Protein AF-A0A2N9MUM3-F1 (afdb_monomer)

Mean predicted aligned error: 10.1 Å

Radius of gyration: 25.11 Å; Cα contacts (8 Å, |Δi|>4): 137; chains: 1; bounding box: 70×38×88 Å

Solvent-accessible surface area (backbone atoms only — not comparable to full-atom values): 11513 Å² total; per-residue (Å²): 137,82,86,84,82,90,79,87,79,80,80,79,81,78,77,81,76,80,74,80,73,69,77,76,82,49,93,84,57,71,96,68,86,54,66,66,58,56,51,49,29,66,74,53,66,55,50,58,77,42,48,66,63,40,50,62,53,51,50,50,47,46,60,36,48,55,37,52,74,61,42,74,55,49,53,74,66,58,48,50,51,52,51,44,54,52,51,46,23,39,51,58,56,48,43,74,69,46,53,81,74,39,31,57,59,48,52,52,49,50,53,46,57,74,69,55,84,80,72,90,67,89,75,77,83,73,95,63,89,61,49,69,65,40,55,51,51,28,47,49,27,48,68,66,36,78,60,52,50,72,67,56,35,40,57,49,45,39,50,54,48,50,25,52,73,70,33,73,89,57,69,70,50,75,66,55,49,52,49,49,54,51,54,48,56,59,57,73,111

pLDDT: mean 83.49, std 19.68, range [36.75, 98.38]

Structure (mmCIF, N/CA/C/O backbone):
data_AF-A0A2N9MUM3-F1
#
_entry.id   AF-A0A2N9MUM3-F1
#
loop_
_atom_site.group_PDB
_atom_site.id
_atom_site.type_symbol
_atom_site.label_atom_id
_atom_site.label_alt_id
_atom_site.label_comp_id
_atom_site.label_asym_id
_atom_site.label_entity_id
_atom_site.label_seq_id
_atom_site.pdbx_PDB_ins_code
_atom_site.Cartn_x
_atom_site.Cartn_y
_atom_site.Cartn_z
_atom_site.occupancy
_atom_site.B_iso_or_equiv
_atom_site.auth_seq_id
_atom_site.auth_comp_id
_atom_site.auth_asym_id
_atom_site.auth_atom_id
_atom_site.pdbx_PDB_model_num
ATOM 1 N N . MET A 1 1 ? 47.120 25.845 -67.673 1.00 36.75 1 MET A N 1
ATOM 2 C CA . MET A 1 1 ? 47.518 25.420 -66.312 1.00 36.75 1 MET A CA 1
ATOM 3 C C . MET A 1 1 ? 46.649 26.140 -65.287 1.00 36.75 1 MET A C 1
ATOM 5 O O . MET A 1 1 ? 46.516 27.347 -65.394 1.00 36.75 1 MET A O 1
ATOM 9 N N . LYS A 1 2 ? 46.119 25.376 -64.319 1.00 38.94 2 LYS A N 1
ATOM 10 C CA . LYS A 1 2 ? 45.573 25.772 -63.000 1.00 38.94 2 LYS A CA 1
ATOM 11 C C . LYS A 1 2 ? 44.231 26.529 -62.923 1.00 38.94 2 LYS A C 1
ATOM 13 O O . LYS A 1 2 ? 44.154 27.745 -62.857 1.00 38.94 2 LYS A O 1
ATOM 18 N N . THR A 1 3 ? 43.187 25.702 -62.843 1.00 43.31 3 THR A N 1
ATOM 19 C CA . THR A 1 3 ? 42.068 25.721 -61.877 1.00 43.31 3 THR A CA 1
ATOM 20 C C . THR A 1 3 ? 42.181 26.661 -60.671 1.00 43.31 3 THR A C 1
ATOM 22 O O . THR A 1 3 ? 43.198 26.624 -59.984 1.00 43.31 3 THR A O 1
ATOM 25 N N . LEU A 1 4 ? 41.053 27.262 -60.269 1.00 42.50 4 LEU A N 1
ATOM 26 C CA . LEU A 1 4 ? 40.596 27.199 -58.874 1.00 42.50 4 LEU A CA 1
ATOM 27 C C . LEU A 1 4 ? 39.066 27.355 -58.803 1.00 42.50 4 LEU A C 1
ATOM 29 O O . LEU A 1 4 ? 38.504 28.356 -59.236 1.00 42.50 4 LEU A O 1
ATOM 33 N N . ARG A 1 5 ? 38.396 26.306 -58.316 1.00 48.12 5 ARG A N 1
ATOM 34 C CA . ARG A 1 5 ? 36.951 26.252 -58.071 1.00 48.12 5 ARG A CA 1
ATOM 35 C C . ARG A 1 5 ? 36.670 26.741 -56.652 1.00 48.12 5 ARG A C 1
ATOM 37 O O . ARG A 1 5 ? 37.372 26.357 -55.722 1.00 48.12 5 ARG A O 1
ATOM 44 N N . PHE A 1 6 ? 35.627 27.551 -56.517 1.00 44.16 6 PHE A N 1
ATOM 45 C CA . PHE A 1 6 ? 35.041 27.963 -55.247 1.00 44.16 6 PHE A CA 1
ATOM 46 C C . PHE A 1 6 ? 34.446 26.750 -54.520 1.00 44.16 6 PHE A C 1
ATOM 48 O O . PHE A 1 6 ? 33.700 25.977 -55.119 1.00 44.16 6 PHE A O 1
ATOM 55 N N . ALA A 1 7 ? 34.758 26.602 -53.234 1.00 44.03 7 ALA A N 1
ATOM 56 C CA . ALA A 1 7 ? 34.086 25.675 -52.330 1.00 44.03 7 ALA A CA 1
ATOM 57 C C . ALA A 1 7 ? 33.704 26.436 -51.055 1.00 44.03 7 ALA A C 1
ATOM 59 O O . ALA A 1 7 ? 34.484 26.546 -50.112 1.00 44.03 7 ALA A O 1
ATOM 60 N N . THR A 1 8 ? 32.503 27.007 -51.050 1.00 48.88 8 THR A N 1
ATOM 61 C CA . THR A 1 8 ? 31.830 27.480 -49.841 1.00 48.88 8 THR A CA 1
ATOM 62 C C . THR A 1 8 ? 31.256 26.269 -49.113 1.00 48.88 8 THR A C 1
ATOM 64 O O . THR A 1 8 ? 30.257 25.687 -49.529 1.00 48.88 8 THR A O 1
ATOM 67 N N . ILE A 1 9 ? 31.916 25.862 -48.030 1.00 46.31 9 ILE A N 1
ATOM 68 C CA . ILE A 1 9 ? 31.409 24.850 -47.101 1.00 46.31 9 ILE A CA 1
ATOM 69 C C . ILE A 1 9 ? 30.536 25.576 -46.075 1.00 46.31 9 ILE A C 1
ATOM 71 O O . ILE A 1 9 ? 31.037 26.191 -45.136 1.00 46.31 9 ILE A O 1
ATOM 75 N N . SER A 1 10 ? 29.220 25.524 -46.268 1.00 45.72 10 SER A N 1
ATOM 76 C CA . SER A 1 10 ? 28.247 25.884 -45.238 1.00 45.72 10 SER A CA 1
ATOM 77 C C . SER A 1 10 ? 28.126 24.724 -44.253 1.00 45.72 10 SER A C 1
ATOM 79 O O . SER A 1 10 ? 27.533 23.693 -44.563 1.00 45.72 10 SER A O 1
ATOM 81 N N . PHE A 1 11 ? 28.699 24.885 -43.062 1.00 44.16 11 PHE A N 1
ATOM 82 C CA . PHE A 1 11 ? 28.490 23.966 -41.947 1.00 44.16 11 PHE A CA 1
ATOM 83 C C . PHE A 1 11 ? 27.154 24.322 -41.282 1.00 44.16 11 PHE A C 1
ATOM 85 O O . PHE A 1 11 ? 27.066 25.265 -40.498 1.00 44.16 11 PHE A O 1
ATOM 92 N N . VAL A 1 12 ? 26.087 23.608 -41.640 1.00 50.75 12 VAL A N 1
ATOM 93 C CA . VAL A 1 12 ? 24.819 23.681 -40.905 1.00 50.75 12 VAL A CA 1
ATOM 94 C C . VAL A 1 12 ? 25.002 22.871 -39.623 1.00 50.75 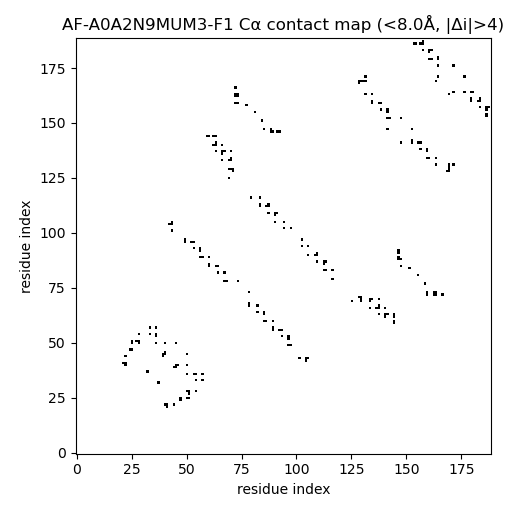12 VAL A C 1
ATOM 96 O O . VAL A 1 12 ? 25.000 21.643 -39.656 1.00 50.75 12 VAL A O 1
ATOM 99 N N . LEU A 1 13 ? 25.189 23.554 -38.489 1.00 46.06 13 LEU A N 1
ATOM 100 C CA . LEU A 1 13 ? 25.026 22.942 -37.171 1.00 46.06 13 LEU A CA 1
ATOM 101 C C . LEU A 1 13 ? 23.543 22.595 -36.995 1.00 46.06 13 LEU A C 1
ATOM 103 O O . LEU A 1 13 ? 22.731 23.445 -36.638 1.00 46.06 13 LEU A O 1
ATOM 107 N N . THR A 1 14 ? 23.182 21.340 -37.244 1.00 51.34 14 THR A N 1
ATOM 108 C CA . THR A 1 14 ? 21.908 20.783 -36.788 1.00 51.34 14 THR A CA 1
ATOM 109 C C . THR A 1 14 ? 21.979 20.589 -35.280 1.00 51.34 14 THR A C 1
ATOM 111 O O . THR A 1 14 ? 22.572 19.629 -34.786 1.00 51.34 14 THR A O 1
ATOM 114 N N . THR A 1 15 ? 21.376 21.508 -34.535 1.00 48.22 15 THR A N 1
ATOM 115 C CA . THR A 1 15 ? 21.023 21.294 -33.135 1.00 48.22 15 THR A CA 1
ATOM 116 C C . THR A 1 15 ? 19.940 20.215 -33.079 1.00 48.22 15 THR A C 1
ATOM 118 O O . THR A 1 15 ? 18.789 20.439 -33.445 1.00 48.22 15 THR A O 1
ATOM 121 N N . ALA A 1 16 ? 20.312 19.006 -32.654 1.00 47.00 16 ALA A N 1
ATOM 122 C CA . ALA A 1 16 ? 19.355 17.957 -32.332 1.00 47.00 16 ALA A CA 1
ATOM 123 C C . ALA A 1 16 ? 18.568 18.380 -31.081 1.00 47.00 16 ALA A C 1
ATOM 125 O O . ALA A 1 16 ? 18.982 18.143 -29.948 1.00 47.00 16 ALA A O 1
ATOM 126 N N . ALA A 1 17 ? 17.439 19.052 -31.291 1.00 46.16 17 ALA A N 1
ATOM 127 C CA . ALA A 1 17 ? 16.411 19.179 -30.276 1.00 46.16 17 ALA A CA 1
ATOM 128 C C . ALA A 1 17 ? 15.797 17.787 -30.075 1.00 46.16 17 ALA A C 1
ATOM 130 O O . ALA A 1 17 ? 15.010 17.321 -30.898 1.00 46.16 17 ALA A O 1
ATOM 131 N N . PHE A 1 18 ? 16.181 17.099 -28.998 1.00 42.00 18 PHE A N 1
ATOM 132 C CA . PHE A 1 18 ? 15.479 15.904 -28.541 1.00 42.00 18 PHE A CA 1
ATOM 133 C C . PHE A 1 18 ? 14.086 16.316 -28.054 1.00 42.00 18 PHE A C 1
ATOM 135 O O . PHE A 1 18 ? 13.861 16.552 -26.870 1.00 42.00 18 PHE A O 1
ATOM 142 N N . ALA A 1 19 ? 13.131 16.409 -28.977 1.00 42.91 19 ALA A N 1
ATOM 143 C CA . ALA A 1 19 ? 11.735 16.237 -28.631 1.00 42.91 19 ALA A CA 1
ATOM 144 C C . ALA A 1 19 ? 11.581 14.772 -28.201 1.00 42.91 19 ALA A C 1
ATOM 146 O O . ALA A 1 19 ? 11.568 13.873 -29.039 1.00 42.91 19 ALA A O 1
ATOM 147 N N . GLN A 1 20 ? 11.540 14.515 -26.892 1.00 40.75 20 GLN A N 1
ATOM 148 C CA . GLN A 1 20 ? 11.149 13.214 -26.352 1.00 40.75 20 GLN A CA 1
ATOM 149 C C . GLN A 1 20 ? 9.697 12.943 -26.763 1.00 40.75 20 GLN A C 1
ATOM 151 O O . GLN A 1 20 ? 8.751 13.296 -26.062 1.00 40.75 20 GLN A O 1
ATOM 156 N N . GLN A 1 21 ? 9.515 12.337 -27.934 1.00 41.22 21 GLN A N 1
ATOM 157 C CA . GLN A 1 21 ? 8.280 11.655 -28.280 1.00 41.22 21 GLN A CA 1
ATOM 158 C C . GLN A 1 21 ? 8.124 10.499 -27.297 1.00 41.22 21 GLN A C 1
ATOM 160 O O . GLN A 1 21 ? 8.897 9.542 -27.314 1.00 41.22 21 GLN A O 1
ATOM 165 N N . ALA A 1 22 ? 7.152 10.637 -26.393 1.00 54.09 22 ALA A N 1
ATOM 166 C CA . ALA A 1 22 ? 6.745 9.561 -25.507 1.00 54.09 22 ALA A CA 1
ATOM 167 C C . ALA A 1 22 ? 6.444 8.321 -26.359 1.00 54.09 22 ALA A C 1
ATOM 169 O O . ALA A 1 22 ? 5.754 8.422 -27.378 1.00 54.09 22 ALA A O 1
ATOM 170 N N . ALA A 1 23 ? 6.997 7.171 -25.969 1.00 58.88 23 ALA A N 1
ATOM 171 C CA . ALA A 1 23 ? 6.733 5.919 -26.662 1.00 58.88 23 ALA A CA 1
ATOM 172 C C . ALA A 1 23 ? 5.208 5.704 -26.767 1.00 58.88 23 ALA A C 1
ATOM 174 O O . ALA A 1 23 ? 4.502 5.943 -25.781 1.00 58.88 23 ALA A O 1
ATOM 175 N N . PRO A 1 24 ? 4.683 5.293 -27.937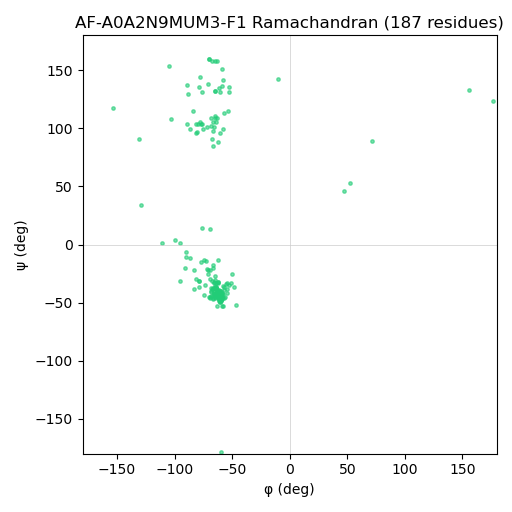 1.00 62.41 24 PRO A N 1
ATOM 176 C CA . PRO A 1 24 ? 3.253 5.071 -28.096 1.00 62.41 24 PRO A CA 1
ATOM 177 C C . PRO A 1 24 ? 2.763 4.024 -27.080 1.00 62.41 24 PRO A C 1
ATOM 179 O O . PRO A 1 24 ? 3.486 3.056 -26.814 1.00 62.41 24 PRO A O 1
ATOM 182 N N . PRO A 1 25 ? 1.556 4.197 -26.504 1.00 67.69 25 PRO A N 1
ATOM 183 C CA . PRO A 1 25 ? 1.000 3.230 -25.567 1.00 67.69 25 PRO A CA 1
ATOM 184 C C . PRO A 1 25 ? 0.877 1.856 -26.234 1.00 67.69 25 PRO A C 1
ATOM 186 O O . PRO A 1 25 ? 0.471 1.734 -27.390 1.00 67.69 25 PRO A O 1
ATOM 189 N N . CYS A 1 26 ? 1.265 0.818 -25.497 1.00 79.00 26 CYS A N 1
ATOM 190 C CA . CYS A 1 26 ? 1.251 -0.568 -25.957 1.00 79.00 26 CYS A CA 1
ATOM 191 C C . CYS A 1 26 ? -0.182 -1.007 -26.329 1.00 79.00 26 CYS A C 1
ATOM 193 O O . CYS A 1 26 ? -1.110 -0.827 -25.544 1.00 79.00 26 CYS A O 1
ATOM 195 N N . ALA A 1 27 ? -0.363 -1.611 -27.511 1.00 79.25 27 ALA A N 1
ATOM 196 C CA . ALA A 1 27 ? -1.680 -1.922 -28.091 1.00 79.25 27 ALA A CA 1
ATOM 197 C C . ALA A 1 27 ? -2.549 -2.908 -27.276 1.00 79.25 27 ALA A C 1
ATOM 199 O O . ALA A 1 27 ? -3.734 -3.045 -27.558 1.00 79.25 27 ALA A O 1
ATOM 200 N N . GLY A 1 28 ? -1.970 -3.598 -26.289 1.00 76.81 28 GLY A N 1
ATOM 201 C CA . GLY A 1 28 ? -2.675 -4.533 -25.405 1.00 76.81 28 GLY A CA 1
ATOM 202 C C . GLY A 1 28 ? -3.056 -3.964 -24.036 1.00 76.81 28 GLY A C 1
ATOM 203 O O . GLY A 1 28 ? -3.542 -4.719 -23.200 1.00 76.81 28 GLY A O 1
ATOM 204 N N . LEU A 1 29 ? -2.798 -2.679 -23.768 1.00 80.50 29 LEU A N 1
ATOM 205 C CA . LEU A 1 29 ? -3.203 -2.064 -22.505 1.00 80.50 29 LEU A CA 1
ATOM 206 C C . LEU A 1 29 ? -4.729 -1.884 -22.464 1.00 80.50 29 LEU A C 1
ATOM 208 O O . LEU A 1 29 ? -5.316 -1.476 -23.473 1.00 80.50 29 LEU A O 1
ATOM 212 N N . PRO A 1 30 ? -5.382 -2.163 -21.321 1.00 76.38 30 PRO A N 1
ATOM 213 C CA . PRO A 1 30 ? -6.811 -1.926 -21.175 1.00 76.38 30 PRO A CA 1
ATOM 214 C C . PRO A 1 30 ? -7.156 -0.445 -21.416 1.00 76.38 30 PRO A C 1
ATOM 216 O O . PRO A 1 30 ? -6.327 0.441 -21.183 1.00 76.38 30 PRO A O 1
ATOM 219 N N . PRO A 1 31 ? -8.379 -0.143 -21.893 1.00 66.50 31 PRO A N 1
ATOM 220 C CA . PRO A 1 31 ? -8.799 1.229 -22.131 1.00 66.50 31 PRO A CA 1
ATOM 221 C C . PRO A 1 31 ? -8.872 1.998 -20.806 1.00 66.50 31 PRO A C 1
ATOM 223 O O . PRO A 1 31 ? -9.735 1.756 -19.968 1.00 66.50 31 PRO A O 1
ATOM 226 N N . GLY A 1 32 ? -7.955 2.944 -20.625 1.00 65.38 32 GLY A N 1
ATOM 227 C CA . GLY A 1 32 ? -7.840 3.761 -19.420 1.00 65.38 32 GLY A CA 1
ATOM 228 C C . GLY A 1 32 ? -6.412 4.276 -19.280 1.00 65.38 32 GLY A C 1
ATOM 229 O O . GLY A 1 32 ? -5.455 3.532 -19.469 1.00 65.38 32 GLY A O 1
ATOM 230 N N . ARG A 1 33 ? -6.235 5.570 -19.001 1.00 66.62 33 ARG A N 1
ATOM 231 C CA . ARG A 1 33 ? -4.895 6.144 -18.819 1.00 66.62 33 ARG A CA 1
ATOM 232 C C . ARG A 1 33 ? -4.480 6.028 -17.361 1.00 66.62 33 ARG A C 1
ATOM 234 O O . ARG A 1 33 ? -4.930 6.812 -16.529 1.00 66.62 33 ARG A O 1
ATOM 241 N N . HIS A 1 34 ? -3.599 5.080 -17.054 1.00 83.44 34 HIS A N 1
ATOM 242 C CA . HIS A 1 34 ? -2.965 5.028 -15.743 1.00 83.44 34 HIS A CA 1
ATOM 243 C C . HIS A 1 34 ? -1.794 6.026 -15.711 1.00 83.44 34 HIS A C 1
ATOM 245 O O . HIS A 1 34 ? -0.691 5.722 -16.165 1.00 83.44 34 HIS A O 1
ATOM 251 N N . ALA A 1 35 ? -2.022 7.241 -15.196 1.00 87.12 35 ALA A N 1
ATOM 252 C CA . ALA A 1 35 ? -1.056 8.353 -15.253 1.00 87.12 35 ALA A CA 1
ATOM 253 C C . ALA A 1 35 ? 0.330 7.997 -14.679 1.00 87.12 35 ALA A C 1
ATOM 255 O O . ALA A 1 35 ? 1.370 8.457 -15.155 1.00 87.12 35 ALA A O 1
ATOM 256 N N . LEU A 1 36 ? 0.364 7.133 -13.663 1.00 88.38 36 LEU A N 1
ATOM 257 C CA . LEU A 1 36 ? 1.615 6.628 -13.110 1.00 88.38 36 LEU A CA 1
ATOM 258 C C . LEU A 1 36 ? 2.356 5.700 -14.087 1.00 88.38 36 LEU A C 1
ATOM 260 O O . LEU A 1 36 ? 3.582 5.769 -14.149 1.00 88.38 36 LEU A O 1
ATOM 264 N N . LEU A 1 37 ? 1.645 4.867 -14.853 1.00 91.69 37 LEU A N 1
ATOM 265 C CA . LEU A 1 37 ? 2.262 4.000 -15.860 1.00 91.69 37 LEU A CA 1
ATOM 266 C C . LEU A 1 37 ? 2.884 4.840 -16.976 1.00 91.69 37 LEU A C 1
ATOM 268 O O . LEU A 1 37 ? 4.012 4.571 -17.381 1.00 91.69 37 LEU A O 1
ATOM 272 N N . GLU A 1 38 ? 2.185 5.883 -17.428 1.00 90.38 38 GLU A N 1
ATOM 273 C CA . GLU A 1 38 ? 2.697 6.824 -18.431 1.00 90.38 38 GLU A CA 1
ATOM 274 C C . GLU A 1 38 ? 3.978 7.507 -17.937 1.00 90.38 38 GLU A C 1
ATOM 276 O O . GLU A 1 38 ? 4.993 7.522 -18.637 1.00 90.38 38 GLU A O 1
ATOM 281 N N . ARG A 1 39 ? 3.971 7.994 -16.689 1.00 90.62 39 ARG A N 1
ATOM 282 C CA . ARG A 1 39 ? 5.151 8.607 -16.068 1.00 90.62 39 ARG A CA 1
ATOM 283 C C . ARG A 1 39 ? 6.325 7.630 -15.980 1.00 90.62 39 ARG A C 1
ATOM 285 O O . ARG A 1 39 ? 7.429 7.985 -16.382 1.00 90.62 39 ARG A O 1
ATOM 292 N N . LEU A 1 40 ? 6.103 6.415 -15.473 1.00 92.19 40 LEU A N 1
ATOM 293 C CA . LEU A 1 40 ? 7.160 5.403 -15.360 1.00 92.19 40 LEU A CA 1
ATOM 294 C C . LEU A 1 40 ? 7.686 4.984 -16.736 1.00 92.19 40 LEU A C 1
ATOM 296 O O . LEU A 1 40 ? 8.890 4.808 -16.901 1.00 92.19 40 LEU A O 1
ATOM 300 N N . THR A 1 41 ? 6.806 4.891 -17.735 1.00 92.75 41 THR A N 1
ATOM 301 C CA . THR A 1 41 ? 7.178 4.599 -19.124 1.00 92.75 41 THR A CA 1
ATOM 302 C C . THR A 1 41 ? 8.099 5.671 -19.682 1.00 92.75 41 THR A C 1
ATOM 304 O O . THR A 1 41 ? 9.152 5.336 -20.217 1.00 92.75 41 THR A O 1
ATOM 307 N N . ALA A 1 42 ? 7.751 6.946 -19.502 1.00 91.00 42 ALA A N 1
ATOM 308 C CA . ALA A 1 42 ? 8.567 8.066 -19.958 1.00 91.00 42 ALA A CA 1
ATOM 309 C C . ALA A 1 42 ? 9.913 8.163 -19.218 1.00 91.00 42 ALA A C 1
ATOM 311 O O . ALA A 1 42 ? 10.927 8.494 -19.824 1.00 91.00 42 ALA A O 1
ATOM 312 N N . GLN A 1 43 ? 9.936 7.873 -17.914 1.00 91.12 43 GLN A N 1
ATOM 313 C CA . GLN A 1 43 ? 11.140 7.996 -17.087 1.00 91.12 43 GLN A CA 1
ATOM 314 C C . GLN A 1 43 ? 12.119 6.833 -17.262 1.00 91.12 43 GLN A C 1
ATOM 316 O O . GLN A 1 43 ? 13.329 7.038 -17.213 1.00 91.12 43 GLN A O 1
ATOM 321 N N . LEU A 1 44 ? 11.606 5.614 -17.439 1.00 94.38 44 LEU A N 1
ATOM 322 C CA . LEU A 1 44 ? 12.409 4.388 -17.437 1.00 94.38 44 LEU A CA 1
ATOM 323 C C . LEU A 1 44 ? 12.487 3.730 -18.819 1.00 94.38 44 LEU A C 1
ATOM 325 O O . LEU A 1 44 ? 13.113 2.682 -18.956 1.00 94.38 44 LEU A O 1
ATOM 329 N N . ASN A 1 45 ? 11.870 4.332 -19.841 1.00 93.38 45 ASN A N 1
ATOM 330 C CA . ASN A 1 45 ? 11.763 3.785 -21.195 1.00 93.38 45 ASN A CA 1
ATOM 331 C C . ASN A 1 45 ? 11.207 2.350 -21.182 1.00 93.38 45 ASN A C 1
ATOM 333 O O . ASN A 1 45 ? 11.832 1.417 -21.688 1.00 93.38 45 ASN A O 1
ATOM 337 N N . LEU A 1 46 ? 10.052 2.158 -20.534 1.00 93.50 46 LEU A N 1
ATOM 338 C CA . LEU A 1 46 ? 9.450 0.830 -20.381 1.00 93.50 46 LEU A CA 1
ATOM 339 C C . LEU A 1 46 ? 9.027 0.249 -21.733 1.00 93.50 46 LEU A C 1
ATOM 341 O O . LEU A 1 46 ? 8.308 0.885 -22.506 1.00 93.50 46 LEU A O 1
ATOM 345 N N . THR A 1 47 ? 9.401 -1.003 -21.979 1.00 93.62 47 THR A N 1
ATOM 346 C CA . THR A 1 47 ? 8.947 -1.747 -23.161 1.00 93.62 47 THR A CA 1
ATOM 347 C C . THR A 1 47 ? 7.460 -2.103 -23.061 1.00 93.62 47 THR A C 1
ATOM 349 O O . THR A 1 47 ? 6.901 -2.188 -21.969 1.00 93.62 47 THR A O 1
ATOM 352 N N . CYS A 1 48 ? 6.818 -2.397 -24.196 1.00 91.56 48 CYS A N 1
ATOM 353 C CA . CYS A 1 48 ? 5.419 -2.852 -24.243 1.00 91.56 48 CYS A CA 1
ATOM 354 C C . CYS A 1 48 ? 5.191 -4.090 -23.349 1.00 91.56 48 CYS A C 1
ATOM 356 O O . CYS A 1 48 ? 4.253 -4.117 -22.558 1.00 91.56 48 CYS A O 1
ATOM 358 N N . GLY A 1 49 ? 6.115 -5.060 -23.360 1.00 92.62 49 GLY A N 1
ATOM 359 C CA . GLY A 1 49 ? 6.040 -6.233 -22.482 1.00 92.62 49 GLY A CA 1
ATOM 360 C C . GLY A 1 49 ? 6.144 -5.904 -20.986 1.00 92.62 49 GLY A C 1
ATOM 361 O O . GLY A 1 49 ? 5.510 -6.569 -20.172 1.00 92.62 49 GLY A O 1
ATOM 362 N N . GLN A 1 50 ? 6.903 -4.872 -20.609 1.00 95.44 50 GLN A N 1
ATOM 363 C CA . GLN A 1 50 ? 6.967 -4.405 -19.220 1.00 95.44 50 GLN A CA 1
ATOM 364 C C . GLN A 1 50 ? 5.703 -3.649 -18.823 1.00 95.44 50 GLN A C 1
ATOM 366 O O . GLN A 1 50 ? 5.173 -3.897 -17.747 1.00 95.44 50 GLN A O 1
ATOM 371 N N . GLN A 1 51 ? 5.194 -2.774 -19.694 1.00 94.00 51 GLN A N 1
ATOM 372 C CA . GLN A 1 51 ? 3.955 -2.033 -19.445 1.00 94.00 51 GLN A CA 1
ATOM 373 C C . GLN A 1 51 ? 2.786 -2.987 -19.162 1.00 94.00 51 GLN A C 1
ATOM 375 O O . GLN A 1 51 ? 2.092 -2.802 -18.169 1.00 94.00 51 GLN A O 1
ATOM 380 N N . LEU A 1 52 ? 2.639 -4.055 -19.958 1.00 93.19 52 LEU A N 1
ATOM 381 C CA . LEU A 1 52 ? 1.601 -5.078 -19.766 1.00 93.19 52 LEU A CA 1
ATOM 382 C C . LEU A 1 52 ? 1.721 -5.837 -18.437 1.00 93.19 52 LEU A C 1
ATOM 384 O O . LEU A 1 52 ? 0.714 -6.253 -17.879 1.00 93.19 52 LEU A O 1
ATOM 388 N N . LYS A 1 53 ? 2.941 -6.032 -17.924 1.00 94.38 53 LYS A N 1
ATOM 389 C CA . LYS A 1 53 ? 3.165 -6.689 -16.626 1.00 94.38 53 LYS A CA 1
ATOM 390 C C . LYS A 1 53 ? 2.988 -5.742 -15.444 1.00 94.38 53 LYS A C 1
ATOM 392 O O . LYS A 1 53 ? 2.650 -6.191 -14.357 1.00 94.38 53 LYS A O 1
ATOM 397 N N . ILE A 1 54 ? 3.268 -4.456 -15.640 1.00 95.00 54 ILE A N 1
ATOM 398 C CA . ILE A 1 54 ? 3.221 -3.437 -14.588 1.00 95.00 54 ILE A CA 1
ATOM 399 C C . ILE A 1 54 ? 1.797 -2.928 -14.378 1.00 95.00 54 ILE A C 1
ATOM 401 O O . ILE A 1 54 ? 1.422 -2.693 -13.237 1.00 95.00 54 ILE A O 1
ATOM 405 N N . GLU A 1 55 ? 1.014 -2.767 -15.444 1.00 93.31 55 GLU A N 1
ATOM 406 C CA . GLU A 1 55 ? -0.366 -2.270 -15.382 1.00 93.31 55 GLU A CA 1
ATOM 407 C C . GLU A 1 55 ? -1.227 -2.939 -14.291 1.00 93.31 55 GLU A C 1
ATOM 409 O O . GLU A 1 55 ? -1.719 -2.197 -13.435 1.00 93.31 55 GLU A O 1
ATOM 414 N N . PRO A 1 56 ? -1.325 -4.282 -14.197 1.00 93.69 56 PRO A N 1
ATOM 415 C CA . PRO A 1 56 ? -2.160 -4.907 -13.172 1.00 93.69 56 PRO A CA 1
ATOM 416 C C . PRO A 1 56 ? -1.649 -4.639 -11.751 1.00 93.69 56 PRO A C 1
ATOM 418 O O . PRO A 1 56 ? -2.442 -4.486 -10.829 1.00 93.69 56 PRO A O 1
ATOM 421 N N . LEU A 1 57 ? -0.333 -4.480 -11.564 1.00 94.56 57 LEU A N 1
ATOM 422 C CA . LEU A 1 57 ? 0.246 -4.142 -10.256 1.00 94.56 57 LEU A CA 1
ATOM 423 C C . LEU A 1 57 ? -0.175 -2.749 -9.788 1.00 94.56 57 LEU A C 1
ATOM 425 O O . LEU A 1 57 ? -0.286 -2.486 -8.592 1.00 94.56 57 LEU A O 1
ATOM 429 N N . LEU A 1 58 ? -0.375 -1.835 -10.735 1.00 93.31 58 LEU A N 1
ATOM 430 C CA . LEU A 1 58 ? -0.848 -0.497 -10.423 1.00 93.31 58 LEU A CA 1
ATOM 431 C C . LEU A 1 58 ? -2.358 -0.480 -10.169 1.00 93.31 58 LEU A C 1
ATOM 433 O O . LEU A 1 58 ? -2.822 0.284 -9.327 1.00 93.31 58 LEU A O 1
ATOM 437 N N . HIS A 1 59 ? -3.114 -1.361 -10.826 1.00 92.69 59 HIS A N 1
ATOM 438 C CA . HIS A 1 59 ? -4.517 -1.582 -10.492 1.00 92.69 59 HIS A CA 1
ATOM 439 C C . HIS A 1 59 ? -4.687 -2.110 -9.056 1.00 92.69 59 HIS A C 1
ATOM 441 O O . HIS A 1 59 ? -5.554 -1.635 -8.321 1.00 92.69 59 HIS A O 1
ATOM 447 N N . ASP A 1 60 ? -3.809 -3.017 -8.622 1.00 93.69 60 ASP A N 1
ATOM 448 C CA . ASP A 1 60 ? -3.761 -3.498 -7.236 1.00 93.69 60 ASP A CA 1
ATOM 449 C C . ASP A 1 60 ? -3.400 -2.368 -6.242 1.00 93.69 60 ASP A C 1
ATOM 451 O O . ASP A 1 60 ? -3.943 -2.296 -5.139 1.00 93.69 60 ASP A O 1
ATOM 455 N N . GLU A 1 61 ? -2.519 -1.429 -6.621 1.00 95.12 61 GLU A N 1
ATOM 456 C CA . GLU A 1 61 ? -2.261 -0.210 -5.829 1.00 95.12 61 GLU A CA 1
ATOM 457 C C . GLU A 1 61 ? -3.546 0.641 -5.705 1.00 95.12 61 GLU A C 1
ATOM 459 O O . GLU A 1 61 ? -3.893 1.137 -4.625 1.00 95.12 61 GLU A O 1
ATOM 464 N N . GLU A 1 62 ? -4.301 0.802 -6.795 1.00 93.06 62 GLU A N 1
ATOM 465 C CA . GLU A 1 62 ? -5.566 1.541 -6.785 1.00 93.06 62 GLU A CA 1
ATOM 466 C C . GLU A 1 62 ? -6.642 0.894 -5.901 1.00 93.06 62 GLU A C 1
ATOM 468 O O . GLU A 1 62 ? -7.411 1.611 -5.248 1.00 93.06 62 GLU A O 1
ATOM 473 N N . SER A 1 63 ? -6.709 -0.440 -5.858 1.00 93.81 63 SER A N 1
ATOM 474 C CA . SER A 1 63 ? -7.748 -1.160 -5.114 1.00 93.81 63 SER A CA 1
ATOM 475 C C . SER A 1 63 ? -7.662 -0.932 -3.604 1.00 93.81 63 SER A C 1
ATOM 477 O O . SER A 1 63 ? -8.688 -0.966 -2.929 1.00 93.81 63 SER A O 1
ATOM 479 N N . VAL A 1 64 ? -6.469 -0.640 -3.073 1.00 96.50 64 VAL A N 1
ATOM 480 C CA . VAL A 1 64 ? -6.266 -0.298 -1.655 1.00 96.50 64 VAL A CA 1
ATOM 481 C C . VAL A 1 64 ? -6.261 1.214 -1.394 1.00 96.50 64 VAL A C 1
ATOM 483 O O . VAL A 1 64 ? -6.722 1.665 -0.345 1.00 96.50 64 VAL A O 1
ATOM 486 N N . THR A 1 65 ? -5.811 2.040 -2.343 1.00 95.38 65 THR A N 1
ATOM 487 C CA . THR A 1 65 ? -5.798 3.504 -2.152 1.00 95.38 65 THR A CA 1
ATOM 488 C C . THR A 1 65 ? -7.190 4.131 -2.226 1.00 95.38 65 THR A C 1
ATOM 490 O O . THR A 1 65 ? -7.473 5.065 -1.477 1.00 95.38 65 THR A O 1
ATOM 493 N N . LYS A 1 66 ? -8.097 3.618 -3.067 1.00 93.81 66 LYS A N 1
ATOM 494 C CA . LYS A 1 66 ? -9.486 4.109 -3.153 1.00 93.81 66 LYS A CA 1
ATOM 495 C C . LYS A 1 66 ? -10.247 4.016 -1.819 1.00 93.81 66 LYS A C 1
ATOM 497 O O . LYS A 1 66 ? -10.789 5.042 -1.403 1.00 93.81 66 LYS A O 1
ATOM 502 N N . PRO A 1 67 ? -10.312 2.860 -1.128 1.00 94.75 67 PRO A N 1
ATOM 503 C CA . PRO A 1 67 ? -10.955 2.791 0.183 1.00 94.75 67 PRO A CA 1
ATOM 504 C C . PRO A 1 67 ? -10.204 3.606 1.245 1.00 94.75 67 PRO A C 1
ATOM 506 O O . PRO A 1 67 ? -10.852 4.246 2.066 1.00 94.75 67 PRO A O 1
ATOM 509 N N . LEU A 1 68 ? -8.868 3.702 1.177 1.00 96.00 68 LEU A N 1
ATOM 510 C CA . LEU A 1 68 ? -8.091 4.553 2.091 1.00 96.00 68 LEU A CA 1
ATOM 511 C C . LEU A 1 68 ? -8.502 6.027 2.002 1.00 96.00 68 LEU A C 1
ATOM 513 O O . LEU A 1 68 ? -8.578 6.710 3.018 1.00 96.00 68 LEU A O 1
ATOM 517 N N . LEU A 1 69 ? -8.769 6.527 0.793 1.00 93.50 69 LEU A N 1
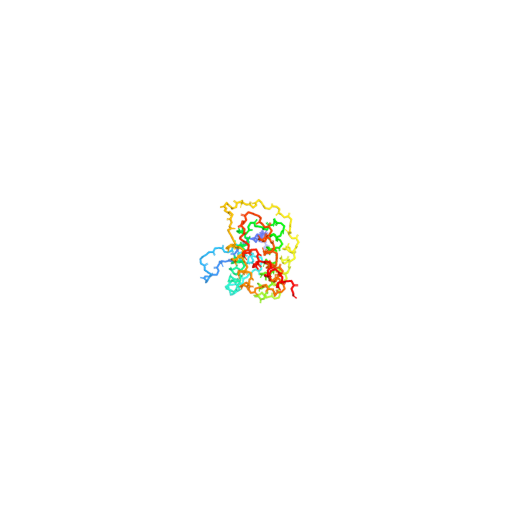ATOM 518 C CA . LEU A 1 69 ? -9.209 7.907 0.576 1.00 93.50 69 LEU A CA 1
ATOM 519 C C . LEU A 1 69 ? -10.643 8.164 1.053 1.00 93.50 69 LEU A C 1
ATOM 521 O O . LEU A 1 69 ? -10.982 9.301 1.368 1.00 93.50 69 LEU A O 1
ATOM 525 N N . LYS A 1 70 ? -11.478 7.122 1.108 1.00 93.12 70 LYS A N 1
ATOM 526 C CA . LYS A 1 70 ? -12.844 7.198 1.642 1.00 93.12 70 LYS A CA 1
ATOM 527 C C . LYS A 1 70 ? -12.892 7.079 3.163 1.00 93.12 70 LYS A C 1
ATOM 529 O O . LYS A 1 70 ? -13.881 7.488 3.759 1.00 93.12 70 LYS A O 1
ATOM 534 N N . PHE A 1 71 ? -11.867 6.505 3.786 1.00 93.62 71 PHE A N 1
ATOM 535 C CA . PHE A 1 71 ? -11.831 6.292 5.226 1.00 93.62 71 PHE A CA 1
ATOM 536 C C . PHE A 1 71 ? -11.441 7.579 5.963 1.00 93.62 71 PHE A C 1
ATOM 538 O O . PHE A 1 71 ?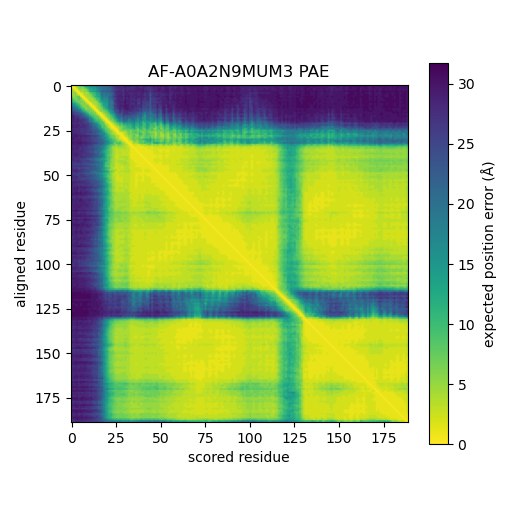 -10.278 7.981 5.976 1.00 93.62 71 PHE A O 1
ATOM 545 N N . THR A 1 72 ? -12.432 8.240 6.563 1.00 92.44 72 THR A N 1
ATOM 546 C CA . THR A 1 72 ? -12.289 9.576 7.167 1.00 92.44 72 THR A CA 1
ATOM 547 C C . THR A 1 72 ? -11.880 9.567 8.636 1.00 92.44 72 THR A C 1
ATOM 549 O O . THR A 1 72 ? -11.623 10.633 9.187 1.00 92.44 72 THR A O 1
ATOM 552 N N . SER A 1 73 ? -11.823 8.397 9.276 1.00 94.62 73 SER A N 1
ATOM 553 C CA . SER A 1 73 ? -11.487 8.283 10.701 1.00 94.62 73 SER A CA 1
ATOM 554 C C . SER A 1 73 ? -9.988 8.441 10.986 1.00 94.62 73 SER A C 1
ATOM 556 O O . SER A 1 73 ? -9.601 8.643 12.133 1.00 94.62 73 SER A O 1
ATOM 558 N N . LEU A 1 74 ? -9.128 8.351 9.962 1.00 94.25 74 LEU A N 1
ATOM 559 C CA . LEU A 1 74 ? -7.693 8.619 10.098 1.00 94.25 74 LEU A CA 1
ATOM 560 C C . LEU A 1 74 ? -7.422 10.121 10.127 1.00 94.25 74 LEU A C 1
ATOM 562 O O . LEU A 1 74 ? -7.994 10.889 9.352 1.00 94.25 74 LEU A O 1
ATOM 566 N N . SER A 1 75 ? -6.440 10.529 10.929 1.00 93.69 75 SER A N 1
ATOM 567 C CA . SER A 1 75 ? -5.824 11.837 10.737 1.00 93.69 75 SER A CA 1
ATOM 568 C C . SER A 1 75 ? -5.129 11.914 9.372 1.00 93.69 75 SER A C 1
ATOM 570 O O . SER A 1 75 ? -4.716 10.907 8.787 1.00 93.69 75 SER A O 1
ATOM 572 N N . GLN A 1 76 ? -4.934 13.135 8.870 1.00 91.38 76 GLN A N 1
ATOM 573 C CA . GLN A 1 76 ? -4.233 13.357 7.603 1.00 91.38 76 GLN A CA 1
ATOM 574 C C . GLN A 1 76 ? -2.816 12.754 7.609 1.00 91.38 76 GLN A C 1
ATOM 576 O O . GLN A 1 76 ? -2.359 12.230 6.594 1.00 91.38 76 GLN A O 1
ATOM 581 N N . GLU A 1 77 ? -2.120 12.818 8.746 1.00 92.62 77 GLU A N 1
ATOM 582 C CA . GLU A 1 77 ? -0.773 12.265 8.894 1.00 92.62 77 GLU A CA 1
ATOM 583 C C . GLU A 1 77 ? -0.780 10.734 8.844 1.00 92.62 77 GLU A C 1
ATOM 585 O O . GLU A 1 77 ? 0.026 10.136 8.129 1.00 92.62 77 GLU A O 1
ATOM 590 N N . GLU A 1 78 ? -1.722 10.087 9.532 1.00 94.44 78 GLU A N 1
ATOM 591 C CA . GLU A 1 78 ? -1.861 8.631 9.491 1.00 94.44 78 GLU A CA 1
ATOM 592 C C . GLU A 1 78 ? -2.238 8.145 8.092 1.00 94.44 78 GLU A C 1
ATOM 594 O O . GLU A 1 78 ? -1.620 7.206 7.583 1.00 94.44 78 GLU A O 1
ATOM 599 N N . GLN A 1 79 ? -3.193 8.816 7.440 1.00 95.00 79 GLN A N 1
ATOM 600 C CA . GLN A 1 79 ? -3.598 8.506 6.071 1.00 95.00 79 GLN A CA 1
ATOM 601 C C . GLN A 1 79 ? -2.419 8.647 5.102 1.00 95.00 79 GLN A C 1
ATOM 603 O O . GLN A 1 79 ? -2.189 7.764 4.274 1.00 95.00 79 GLN A O 1
ATOM 608 N N . GLN A 1 80 ? -1.625 9.714 5.231 1.00 94.06 80 GLN A N 1
ATOM 609 C CA . GLN A 1 80 ? -0.437 9.925 4.406 1.00 94.06 80 GLN A CA 1
ATOM 610 C C . GLN A 1 80 ? 0.657 8.886 4.683 1.00 94.06 80 GLN A C 1
ATOM 612 O O . GLN A 1 80 ? 1.321 8.426 3.750 1.00 94.06 80 GLN A O 1
ATOM 617 N N . GLY A 1 81 ? 0.841 8.485 5.942 1.00 95.38 81 GLY A N 1
ATOM 618 C CA . GLY A 1 81 ? 1.754 7.410 6.317 1.00 95.38 81 GLY A CA 1
ATOM 619 C C . GLY A 1 81 ? 1.367 6.087 5.655 1.00 95.38 81 GLY A C 1
ATOM 620 O O . GLY A 1 81 ? 2.202 5.462 5.002 1.00 95.38 81 GLY A O 1
ATOM 621 N N . ILE A 1 82 ? 0.088 5.708 5.733 1.00 97.00 82 ILE A N 1
ATOM 622 C CA . ILE A 1 82 ? -0.434 4.500 5.079 1.00 97.00 82 ILE A CA 1
ATOM 623 C C . ILE A 1 82 ? -0.290 4.593 3.552 1.00 97.00 82 ILE A C 1
ATOM 625 O O . ILE A 1 82 ? 0.203 3.661 2.915 1.00 97.00 82 ILE A O 1
ATOM 629 N N . MET A 1 83 ? -0.648 5.735 2.959 1.00 96.81 83 MET A N 1
ATOM 630 C CA . MET A 1 83 ? -0.489 5.991 1.524 1.00 96.81 83 MET A CA 1
ATOM 631 C C . MET A 1 83 ? 0.969 5.826 1.073 1.00 96.81 83 MET A C 1
ATOM 633 O O . MET A 1 83 ? 1.243 5.295 -0.002 1.00 96.81 83 MET A O 1
ATOM 637 N N . THR A 1 84 ? 1.919 6.270 1.896 1.00 96.25 84 THR A N 1
ATOM 638 C CA . THR A 1 84 ? 3.353 6.142 1.614 1.00 96.25 84 THR A CA 1
ATOM 639 C C . THR A 1 84 ? 3.773 4.674 1.628 1.00 96.25 84 THR A C 1
ATOM 641 O O . THR A 1 84 ? 4.415 4.226 0.681 1.00 96.25 84 THR A O 1
ATOM 644 N N . THR A 1 85 ? 3.352 3.898 2.631 1.00 97.44 85 THR A N 1
ATOM 645 C CA . THR A 1 85 ? 3.604 2.448 2.688 1.00 97.44 85 THR A CA 1
ATOM 646 C C . THR A 1 85 ? 3.062 1.724 1.453 1.00 97.44 85 THR A C 1
ATOM 648 O O . THR A 1 85 ? 3.793 0.946 0.841 1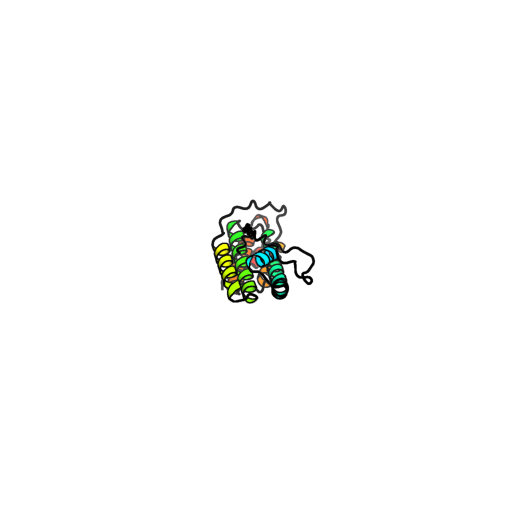.00 97.44 85 THR A O 1
ATOM 651 N N . ILE A 1 86 ? 1.829 2.026 1.029 1.00 97.06 86 ILE A N 1
ATOM 652 C CA . ILE A 1 86 ? 1.215 1.438 -0.174 1.00 97.06 86 ILE A CA 1
ATOM 653 C C . ILE A 1 86 ? 2.034 1.750 -1.432 1.00 97.06 86 ILE A C 1
ATOM 655 O O . ILE A 1 86 ? 2.354 0.841 -2.201 1.00 97.06 86 ILE A O 1
ATOM 659 N N . LYS A 1 87 ? 2.418 3.020 -1.622 1.00 95.06 87 LYS A N 1
ATOM 660 C CA . LYS A 1 87 ? 3.232 3.448 -2.768 1.00 95.06 87 LYS A CA 1
ATOM 661 C C . LYS A 1 87 ? 4.585 2.749 -2.781 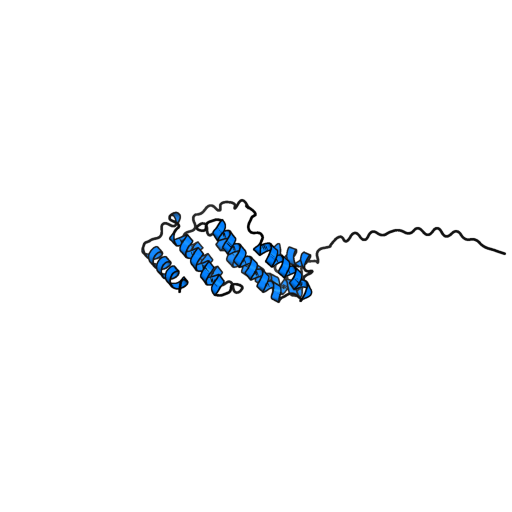1.00 95.06 87 LYS A C 1
ATOM 663 O O . LYS A 1 87 ? 5.004 2.255 -3.822 1.00 95.06 87 LYS A O 1
ATOM 668 N N . LEU A 1 88 ? 5.268 2.675 -1.638 1.00 96.19 88 LEU A N 1
ATOM 669 C CA . LEU A 1 88 ? 6.558 1.989 -1.533 1.00 96.19 88 LEU A CA 1
ATOM 670 C C . LEU A 1 88 ? 6.423 0.499 -1.864 1.00 96.19 88 LEU A C 1
ATOM 672 O O . LEU A 1 88 ? 7.234 -0.024 -2.628 1.00 96.19 88 LEU A O 1
ATOM 676 N N . ALA A 1 89 ? 5.376 -0.164 -1.369 1.00 96.69 89 ALA A N 1
ATOM 677 C CA . ALA A 1 89 ? 5.076 -1.552 -1.707 1.00 96.69 89 ALA A CA 1
ATOM 678 C C . ALA A 1 89 ? 4.872 -1.749 -3.217 1.00 96.69 89 ALA A C 1
ATOM 680 O O . ALA A 1 89 ? 5.515 -2.620 -3.809 1.00 96.69 89 ALA A O 1
ATOM 681 N N . ALA A 1 90 ? 4.089 -0.875 -3.857 1.00 95.50 90 ALA A N 1
ATOM 682 C CA . ALA A 1 90 ? 3.884 -0.903 -5.303 1.00 95.50 90 ALA A CA 1
ATOM 683 C C . ALA A 1 90 ? 5.208 -0.739 -6.062 1.00 95.50 90 ALA A C 1
ATOM 685 O O . ALA A 1 90 ? 5.526 -1.525 -6.951 1.00 95.50 90 ALA A O 1
ATOM 686 N N . ARG A 1 91 ? 6.034 0.254 -5.696 1.00 95.19 91 ARG A N 1
ATOM 687 C CA . ARG A 1 91 ? 7.334 0.490 -6.353 1.00 95.19 91 ARG A CA 1
ATOM 688 C C . ARG A 1 91 ? 8.281 -0.699 -6.206 1.00 95.19 91 ARG A C 1
ATOM 690 O O . ARG A 1 91 ? 8.920 -1.065 -7.191 1.00 95.19 91 ARG A O 1
ATOM 697 N N . ARG A 1 92 ? 8.328 -1.352 -5.037 1.00 95.25 92 ARG A N 1
ATOM 698 C CA . ARG A 1 92 ? 9.101 -2.595 -4.849 1.00 95.25 92 ARG A CA 1
ATOM 699 C C . ARG A 1 92 ? 8.629 -3.701 -5.790 1.00 95.25 92 ARG A C 1
ATOM 701 O O . ARG A 1 92 ? 9.464 -4.381 -6.378 1.00 95.25 92 ARG A O 1
ATOM 708 N N . GLN A 1 93 ? 7.320 -3.860 -5.969 1.00 95.31 93 GLN A N 1
ATOM 709 C CA . GLN A 1 93 ? 6.776 -4.877 -6.866 1.00 95.31 93 GLN A CA 1
ATOM 710 C C . GLN A 1 93 ? 7.070 -4.550 -8.336 1.00 95.31 93 GLN A C 1
ATOM 712 O O . GLN A 1 93 ? 7.572 -5.408 -9.060 1.00 95.31 93 GLN A O 1
ATOM 717 N N . VAL A 1 94 ? 6.873 -3.299 -8.765 1.00 95.88 94 VAL A N 1
ATOM 718 C CA . VAL A 1 94 ? 7.206 -2.844 -10.126 1.00 95.88 94 VAL A CA 1
ATOM 719 C C . VAL A 1 94 ? 8.688 -3.051 -10.428 1.00 95.88 94 VAL A C 1
ATOM 721 O O . VAL A 1 94 ? 9.019 -3.529 -11.510 1.00 95.88 94 VAL A O 1
ATOM 724 N N . ARG A 1 95 ? 9.581 -2.767 -9.470 1.00 96.69 95 ARG A N 1
ATOM 725 C CA . ARG A 1 95 ? 11.037 -2.951 -9.605 1.00 96.69 95 ARG A CA 1
ATOM 726 C C . ARG A 1 95 ? 11.423 -4.353 -10.093 1.00 96.69 95 ARG A C 1
ATOM 728 O O . ARG A 1 95 ? 12.392 -4.486 -10.836 1.00 96.69 95 ARG A O 1
ATOM 735 N N . THR A 1 96 ? 10.660 -5.385 -9.722 1.00 96.31 96 THR A N 1
ATOM 736 C CA . THR A 1 96 ? 10.905 -6.780 -10.142 1.00 96.31 96 THR A CA 1
ATOM 737 C C . THR A 1 96 ? 10.704 -7.023 -11.642 1.00 96.31 96 THR A C 1
ATOM 739 O O . THR A 1 96 ? 11.205 -8.009 -12.171 1.00 96.31 96 THR A O 1
ATOM 742 N N . GLN A 1 97 ? 10.006 -6.120 -12.338 1.00 97.12 97 GLN A N 1
ATOM 743 C CA . GLN A 1 97 ? 9.713 -6.203 -13.774 1.00 97.12 97 GLN A CA 1
ATOM 744 C C . GLN A 1 97 ? 10.718 -5.418 -14.636 1.00 97.12 97 GLN A C 1
ATOM 746 O O . GLN A 1 97 ? 10.578 -5.341 -15.860 1.00 97.12 97 GLN A O 1
ATOM 751 N N . LEU A 1 98 ? 11.717 -4.798 -14.006 1.00 96.62 98 LEU A N 1
ATOM 752 C CA . LEU A 1 98 ? 12.648 -3.867 -14.639 1.00 96.62 98 LEU A CA 1
ATOM 753 C C . LEU A 1 98 ? 14.024 -4.494 -14.866 1.00 96.62 98 LEU A C 1
ATOM 755 O O . LEU A 1 98 ? 14.448 -5.365 -14.102 1.00 96.62 98 LEU A O 1
ATOM 759 N N . THR A 1 99 ? 14.750 -4.002 -15.874 1.00 97.44 99 THR A N 1
ATOM 760 C CA . THR A 1 99 ? 16.169 -4.349 -16.060 1.00 97.44 99 THR A CA 1
ATOM 761 C C . THR A 1 99 ? 17.034 -3.721 -14.959 1.00 97.44 99 THR A C 1
ATOM 763 O O . THR A 1 99 ? 16.613 -2.732 -14.349 1.00 97.44 99 THR A O 1
ATOM 766 N N . PRO A 1 100 ? 18.255 -4.228 -14.701 1.00 97.19 100 PRO A N 1
ATOM 767 C CA . PRO A 1 100 ? 19.154 -3.649 -13.698 1.00 97.19 100 PRO A CA 1
ATOM 768 C C . PRO A 1 100 ? 19.398 -2.140 -13.867 1.00 97.19 100 PRO A C 1
ATOM 770 O O . PRO A 1 100 ? 19.507 -1.407 -12.885 1.00 97.19 100 PRO A O 1
ATOM 773 N N . GLU A 1 101 ? 19.442 -1.648 -15.103 1.00 94.81 101 GLU A N 1
ATOM 774 C CA . GLU A 1 101 ? 19.630 -0.230 -15.416 1.00 94.81 101 GLU A CA 1
ATOM 775 C C . GLU A 1 101 ? 18.400 0.595 -15.022 1.00 94.81 101 GLU A C 1
ATOM 777 O O . GLU A 1 101 ? 18.527 1.630 -14.368 1.00 94.81 101 GLU A O 1
ATOM 782 N N . GLN A 1 102 ? 17.202 0.114 -15.360 1.00 97.00 102 GLN A N 1
ATOM 783 C CA . GLN A 1 102 ? 15.932 0.759 -15.016 1.00 97.00 102 GLN A CA 1
ATOM 784 C C . GLN A 1 102 ? 15.650 0.724 -13.509 1.00 97.00 102 GLN A C 1
ATOM 786 O O . GLN A 1 102 ? 15.042 1.650 -12.968 1.00 97.00 102 GLN A O 1
ATOM 791 N N . GLN A 1 103 ? 16.117 -0.317 -12.812 1.00 97.44 103 GLN A N 1
ATOM 792 C CA . GLN A 1 103 ? 15.975 -0.437 -11.361 1.00 97.44 103 GLN A CA 1
ATOM 793 C C . GLN A 1 103 ? 16.608 0.740 -10.618 1.00 97.44 103 GLN A C 1
ATOM 795 O O . GLN A 1 103 ? 16.017 1.207 -9.653 1.00 97.44 103 GLN A O 1
ATOM 800 N N . LYS A 1 104 ? 17.728 1.297 -11.099 1.00 95.12 104 LYS A N 1
ATOM 801 C CA . LYS A 1 104 ? 18.348 2.485 -10.484 1.00 95.12 104 LYS A CA 1
ATOM 802 C C . LYS A 1 104 ? 17.417 3.700 -10.496 1.00 95.12 104 LYS A C 1
ATOM 804 O O . LYS A 1 104 ? 17.347 4.438 -9.518 1.00 95.12 104 LYS A O 1
ATOM 809 N N . GLY A 1 105 ? 16.678 3.893 -11.591 1.00 93.56 105 GLY A N 1
ATOM 810 C CA . GLY A 1 105 ? 15.669 4.950 -11.686 1.00 93.56 105 GLY A CA 1
ATOM 811 C C . GLY A 1 105 ? 14.482 4.704 -10.753 1.00 93.56 105 GLY A C 1
ATOM 812 O O . GLY A 1 105 ? 13.991 5.634 -10.119 1.00 93.56 105 GLY A O 1
ATOM 813 N N . MET A 1 106 ? 14.062 3.443 -10.607 1.00 95.94 106 MET A N 1
ATOM 814 C CA . MET A 1 106 ? 13.033 3.067 -9.634 1.00 95.94 106 MET A CA 1
ATOM 815 C C . MET A 1 106 ? 13.500 3.256 -8.183 1.00 95.94 106 MET A C 1
ATOM 817 O O . MET A 1 106 ? 12.722 3.706 -7.348 1.00 95.94 106 MET A O 1
ATOM 821 N N . ASP A 1 107 ? 14.763 2.968 -7.876 1.00 93.88 107 ASP A N 1
ATOM 822 C CA . ASP A 1 107 ? 15.333 3.145 -6.537 1.00 93.88 107 ASP A CA 1
ATOM 823 C C . ASP A 1 107 ? 15.351 4.633 -6.136 1.00 93.88 107 ASP A C 1
ATOM 825 O O . ASP A 1 107 ? 14.983 4.978 -5.012 1.00 93.88 107 ASP A O 1
ATOM 829 N N . ALA A 1 108 ? 15.645 5.533 -7.081 1.00 91.88 108 ALA A N 1
ATOM 830 C CA . ALA A 1 108 ? 15.523 6.978 -6.871 1.00 91.88 108 ALA A CA 1
ATOM 831 C C . ALA A 1 108 ? 14.067 7.428 -6.632 1.00 91.88 108 ALA A C 1
ATOM 833 O O . ALA A 1 108 ? 13.807 8.323 -5.826 1.00 91.88 108 ALA A O 1
ATOM 834 N N . GLU A 1 109 ? 13.095 6.801 -7.298 1.00 90.88 109 GLU A N 1
ATOM 835 C CA . GLU A 1 109 ? 11.670 7.057 -7.063 1.00 90.88 109 GLU A CA 1
ATOM 836 C C . GLU A 1 109 ? 11.216 6.559 -5.681 1.00 90.88 109 GLU A C 1
ATOM 838 O O . GLU A 1 109 ? 10.457 7.236 -4.990 1.00 90.88 109 GLU A O 1
ATOM 843 N N . VAL A 1 110 ? 11.701 5.400 -5.236 1.00 92.19 110 VAL A N 1
ATOM 844 C CA . VAL A 1 110 ? 11.459 4.890 -3.875 1.00 92.19 110 VAL A CA 1
ATOM 845 C C . VAL A 1 110 ? 12.011 5.862 -2.831 1.00 92.19 110 VAL A C 1
ATOM 847 O O . VAL A 1 110 ? 11.336 6.175 -1.844 1.00 92.19 110 VAL A O 1
ATOM 850 N N . GLU A 1 111 ? 13.216 6.380 -3.056 1.00 91.88 111 GLU A N 1
ATOM 851 C CA . GLU A 1 111 ? 13.834 7.371 -2.179 1.00 91.88 111 GLU A CA 1
ATOM 852 C C . GLU A 1 111 ? 13.031 8.682 -2.151 1.00 91.88 111 GLU A C 1
ATOM 854 O O . GLU A 1 111 ? 12.796 9.245 -1.077 1.00 91.88 111 GLU A O 1
ATOM 859 N N . SER A 1 112 ? 12.551 9.144 -3.310 1.00 89.06 112 SER A N 1
ATOM 860 C CA . SER A 1 112 ? 11.757 10.371 -3.421 1.00 89.06 112 SER A CA 1
ATOM 861 C C . SER A 1 112 ? 10.414 10.249 -2.696 1.00 89.06 112 SER A C 1
ATOM 863 O O . SER A 1 112 ? 10.047 11.148 -1.938 1.00 89.06 112 SER A O 1
ATOM 865 N N . VAL A 1 113 ? 9.716 9.118 -2.839 1.00 88.25 113 VAL A N 1
ATOM 866 C CA . VAL A 1 113 ? 8.457 8.831 -2.134 1.00 88.25 113 VAL A CA 1
ATOM 867 C C . VAL A 1 1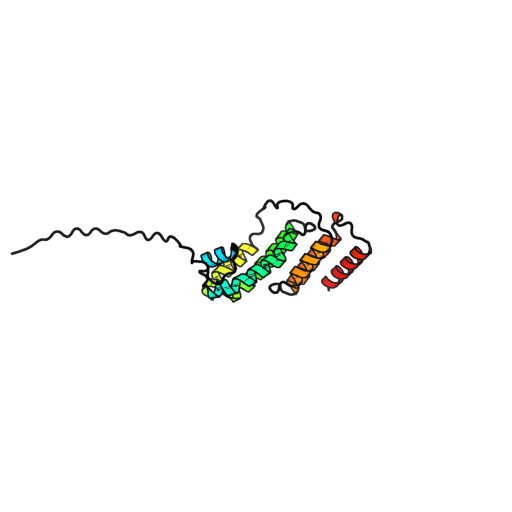13 ? 8.682 8.761 -0.625 1.00 88.25 113 VAL A C 1
ATOM 869 O O . VAL A 1 113 ? 7.911 9.350 0.130 1.00 88.25 113 VAL A O 1
ATOM 872 N N . SER A 1 114 ? 9.766 8.116 -0.186 1.00 86.75 114 SER A N 1
ATOM 873 C CA . SER A 1 114 ? 10.120 8.022 1.238 1.00 86.75 114 SER A CA 1
ATOM 874 C C . SER A 1 114 ? 10.395 9.395 1.865 1.00 86.75 114 SER A C 1
ATOM 876 O O . SER A 1 114 ? 10.090 9.618 3.034 1.00 86.75 114 SER A O 1
ATOM 878 N N . LYS A 1 115 ? 10.948 10.337 1.089 1.00 84.31 115 LYS A N 1
ATOM 879 C CA . LYS A 1 115 ? 11.269 11.705 1.537 1.00 84.31 115 LYS A CA 1
ATOM 880 C C . LYS A 1 115 ? 10.129 12.712 1.316 1.00 84.31 115 LYS A C 1
ATOM 882 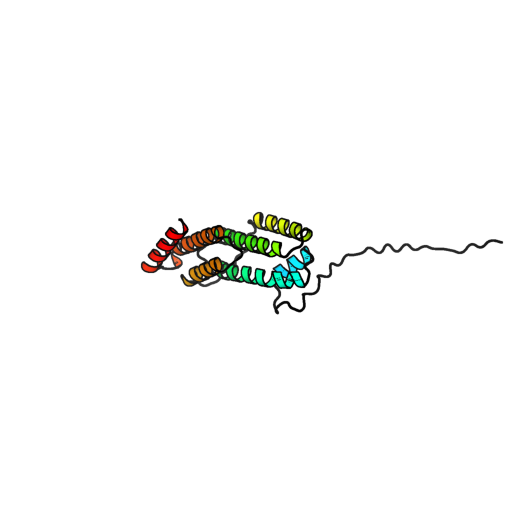O O . LYS A 1 115 ? 10.099 13.758 1.960 1.00 84.31 115 LYS A O 1
ATOM 887 N N . GLY A 1 116 ? 9.187 12.420 0.419 1.00 66.25 116 GLY A N 1
ATOM 888 C CA . GLY A 1 116 ? 8.184 13.351 -0.114 1.00 66.25 116 GLY A CA 1
ATOM 889 C C . GLY A 1 116 ? 6.996 13.693 0.797 1.00 66.25 116 GLY A C 1
ATOM 890 O O . GLY A 1 116 ? 6.019 14.273 0.325 1.00 66.25 116 GLY A O 1
ATOM 891 N N . GLY A 1 117 ? 7.048 13.381 2.092 1.00 57.53 117 GLY A N 1
ATOM 892 C CA . GLY A 1 117 ? 5.914 13.461 3.026 1.00 57.53 117 GLY A CA 1
ATOM 893 C C . GLY A 1 117 ? 5.390 14.858 3.410 1.00 57.53 117 GLY A C 1
ATOM 894 O O . GLY A 1 117 ? 4.639 14.954 4.372 1.00 57.53 117 GLY A O 1
ATOM 895 N N . LYS A 1 118 ? 5.758 15.949 2.718 1.00 48.94 118 LYS A N 1
ATOM 896 C CA . LYS A 1 118 ? 5.418 17.335 3.128 1.00 48.94 118 LYS A CA 1
ATOM 897 C C . LYS A 1 118 ? 4.770 18.220 2.052 1.00 48.94 118 LYS A C 1
ATOM 899 O O . LYS A 1 118 ? 4.980 19.431 2.054 1.00 48.94 118 LYS A O 1
ATOM 904 N N . LYS A 1 119 ? 3.954 17.680 1.142 1.00 46.88 119 LYS A N 1
ATOM 905 C CA . LYS A 1 119 ? 3.035 18.529 0.355 1.00 46.88 119 LYS A CA 1
ATOM 906 C C . LYS A 1 119 ? 1.614 18.417 0.898 1.00 46.88 119 LYS A C 1
ATOM 908 O O . LYS A 1 119 ? 0.960 17.398 0.708 1.00 46.88 119 LYS A O 1
ATOM 913 N N . LYS A 1 120 ? 1.151 19.489 1.556 1.00 40.88 120 LYS A N 1
ATOM 914 C CA . LYS A 1 120 ? -0.268 19.749 1.837 1.00 40.88 120 LYS A CA 1
ATOM 915 C C . LYS A 1 120 ? -1.003 19.797 0.495 1.00 40.88 120 LYS A C 1
ATOM 917 O O . LYS A 1 120 ? -0.901 20.783 -0.225 1.00 40.88 120 LYS A O 1
ATOM 922 N N . GLY A 1 121 ? -1.657 18.703 0.128 1.00 46.53 121 GLY A N 1
ATOM 923 C CA . GLY A 1 121 ? -2.725 18.730 -0.859 1.00 46.53 121 GLY A CA 1
ATOM 924 C C . GLY A 1 121 ? -4.026 19.005 -0.123 1.00 46.53 121 GLY A C 1
ATOM 925 O O . GLY A 1 121 ? -4.300 18.346 0.881 1.00 46.53 121 GLY A O 1
ATOM 926 N N . ASP A 1 122 ? -4.800 19.977 -0.595 1.00 40.56 122 ASP A N 1
ATOM 927 C CA . ASP A 1 122 ? -6.179 20.180 -0.169 1.00 40.56 122 ASP A CA 1
ATOM 928 C C . ASP A 1 122 ? -6.986 18.924 -0.520 1.00 40.56 122 ASP A C 1
ATOM 930 O O . ASP A 1 122 ? -7.407 18.715 -1.660 1.00 40.56 122 ASP A O 1
ATOM 934 N N . ALA A 1 123 ? -7.144 18.033 0.459 1.00 48.03 123 ALA A N 1
ATOM 935 C CA . ALA A 1 123 ? -8.036 16.896 0.344 1.00 48.03 123 ALA A CA 1
ATOM 936 C C . ALA A 1 123 ? -9.460 17.449 0.242 1.00 48.03 123 ALA A C 1
ATOM 938 O O . ALA A 1 123 ? -10.001 17.999 1.203 1.00 48.03 123 ALA A O 1
ATOM 939 N N . LYS A 1 124 ? -10.060 17.337 -0.947 1.00 41.44 124 LYS A N 1
ATOM 940 C CA . LYS A 1 124 ? -11.475 17.638 -1.147 1.00 41.44 124 LYS A CA 1
ATOM 941 C C . LYS A 1 124 ? -12.271 16.751 -0.191 1.00 41.44 124 LYS A C 1
ATOM 943 O O . LYS A 1 124 ? -12.256 15.530 -0.331 1.00 41.44 124 LYS A O 1
ATOM 948 N N . LYS A 1 125 ? -12.921 17.384 0.787 1.00 39.31 125 LYS A N 1
ATOM 949 C CA . LYS A 1 125 ? -13.799 16.741 1.764 1.00 39.31 125 LYS A CA 1
ATOM 950 C C . LYS A 1 125 ? -14.840 15.927 0.991 1.00 39.31 125 LYS A C 1
ATOM 952 O O . LYS A 1 125 ? -15.591 16.487 0.195 1.00 39.31 125 LYS A O 1
ATOM 957 N N . VAL A 1 126 ? -14.805 14.608 1.137 1.00 48.81 126 VAL A N 1
ATOM 958 C CA . VAL A 1 126 ? -15.842 13.733 0.591 1.00 48.81 126 VAL A CA 1
ATOM 959 C C . VAL A 1 126 ? -16.962 13.727 1.624 1.00 48.81 126 VAL A C 1
ATOM 961 O O . VAL A 1 126 ? -16.750 13.313 2.762 1.00 48.81 126 VAL A O 1
ATOM 964 N N . ASP A 1 127 ? -18.125 14.257 1.256 1.00 41.22 127 ASP A N 1
ATOM 965 C CA . ASP A 1 127 ? -19.301 14.278 2.121 1.00 41.22 127 ASP A CA 1
ATOM 966 C C . ASP A 1 127 ? -19.935 12.883 2.173 1.00 41.22 127 ASP A C 1
ATOM 968 O O . ASP A 1 127 ? -20.634 12.474 1.251 1.00 41.22 127 ASP A O 1
ATOM 972 N N . ALA A 1 128 ? -19.640 12.142 3.238 1.00 45.25 128 ALA A N 1
ATOM 973 C CA . ALA A 1 128 ? -20.478 11.122 3.873 1.00 45.25 128 ALA A CA 1
ATOM 974 C C . ALA A 1 128 ? -19.642 10.516 5.003 1.00 45.25 128 ALA A C 1
ATOM 976 O O . ALA A 1 128 ? -18.552 10.028 4.728 1.00 45.25 128 ALA A O 1
ATOM 977 N N . ALA A 1 129 ? -20.127 10.543 6.250 1.00 48.75 129 ALA A N 1
ATOM 978 C CA . ALA A 1 129 ? -19.544 9.735 7.318 1.00 48.75 129 ALA A CA 1
ATOM 979 C C . ALA A 1 129 ? -19.755 8.270 6.923 1.00 48.75 129 ALA A C 1
ATOM 981 O O . ALA A 1 129 ? -20.900 7.804 6.935 1.00 48.75 129 ALA A O 1
ATOM 982 N N . PRO A 1 130 ? -18.717 7.553 6.475 1.00 58.00 130 PRO A N 1
ATOM 983 C CA . PRO A 1 130 ? -18.918 6.183 6.092 1.00 58.00 130 PRO A CA 1
ATOM 984 C C . PRO A 1 130 ? -19.027 5.372 7.379 1.00 58.00 130 PRO A C 1
ATOM 986 O O . PRO A 1 130 ? -18.203 5.530 8.274 1.00 58.00 130 PRO A O 1
ATOM 989 N N . GLY A 1 131 ? -20.048 4.524 7.490 1.00 71.38 131 GLY A N 1
ATOM 990 C CA . GLY A 1 131 ? -20.144 3.582 8.602 1.00 71.38 131 GLY A CA 1
ATOM 991 C C . GLY A 1 131 ? -18.948 2.621 8.650 1.00 71.38 131 GLY A C 1
ATOM 992 O O . GLY A 1 131 ? -18.047 2.665 7.807 1.00 71.38 131 GLY A O 1
ATOM 993 N N . LEU A 1 132 ? -18.981 1.701 9.617 1.00 88.44 132 LEU A N 1
ATOM 994 C CA . LEU A 1 132 ? -17.955 0.667 9.813 1.00 88.44 132 LEU A CA 1
ATOM 995 C C . LEU A 1 132 ? -17.613 -0.114 8.522 1.00 88.44 132 LEU A C 1
ATOM 997 O O . LEU A 1 132 ? -16.479 -0.528 8.336 1.00 88.44 132 LEU A O 1
ATOM 1001 N N . GLU A 1 133 ? -18.540 -0.189 7.567 1.00 91.06 133 GLU A N 1
ATOM 1002 C CA . GLU A 1 133 ? -18.359 -0.747 6.218 1.00 91.06 133 GLU A CA 1
ATOM 1003 C C . GLU A 1 133 ? -17.105 -0.252 5.469 1.00 91.06 133 GLU A C 1
ATOM 1005 O O . GLU A 1 133 ? -16.473 -1.010 4.734 1.00 91.06 133 GLU A O 1
ATOM 1010 N N . VAL A 1 134 ? -16.714 1.023 5.615 1.00 92.75 134 VAL A N 1
ATOM 1011 C CA . VAL A 1 134 ? -15.500 1.527 4.939 1.00 92.75 134 VAL A CA 1
ATOM 1012 C C . VAL A 1 134 ? -14.229 1.123 5.672 1.00 92.75 134 VAL A C 1
ATOM 1014 O O . VAL A 1 134 ? -13.218 0.890 5.010 1.00 92.75 134 VAL A O 1
ATOM 1017 N N . GLU A 1 135 ? -14.276 0.989 6.999 1.00 94.81 135 GLU A N 1
ATOM 1018 C CA . GLU A 1 135 ? -13.192 0.349 7.752 1.00 94.81 135 GLU A CA 1
ATOM 1019 C C . GLU A 1 135 ? -13.019 -1.092 7.273 1.00 94.81 135 GLU A C 1
ATOM 1021 O O . GLU A 1 135 ? -11.910 -1.478 6.911 1.00 94.81 135 GLU A O 1
ATOM 1026 N N . GLU A 1 136 ? -14.111 -1.852 7.184 1.00 95.06 136 GLU A N 1
ATOM 1027 C CA . GLU A 1 136 ? -14.082 -3.250 6.757 1.00 95.06 136 GLU A CA 1
ATOM 1028 C C . GLU A 1 136 ? -13.574 -3.386 5.318 1.00 95.06 136 GLU A C 1
ATOM 1030 O O . GLU A 1 136 ? -12.685 -4.195 5.044 1.00 95.06 136 GLU A O 1
ATOM 1035 N N . SER A 1 137 ? -14.069 -2.549 4.400 1.00 96.19 137 SER A N 1
ATOM 1036 C CA . SER A 1 137 ? -13.620 -2.517 3.006 1.00 96.19 137 SER A CA 1
ATOM 1037 C C . SER A 1 137 ? -12.132 -2.179 2.886 1.00 96.19 137 SER A C 1
ATOM 1039 O O . SER A 1 137 ? -11.408 -2.838 2.134 1.00 96.19 137 SER A O 1
ATOM 1041 N N . LEU A 1 138 ? -11.646 -1.192 3.646 1.00 97.38 138 LEU A N 1
ATOM 1042 C CA . LEU A 1 138 ? -10.225 -0.857 3.681 1.00 97.38 138 LEU A CA 1
ATOM 1043 C C . LEU A 1 138 ? -9.403 -2.010 4.265 1.00 97.38 138 LEU A C 1
ATOM 1045 O O . LEU A 1 138 ? -8.394 -2.392 3.677 1.00 97.38 138 LEU A O 1
ATOM 1049 N N . SER A 1 139 ? -9.841 -2.602 5.373 1.00 97.81 139 SER A N 1
ATOM 1050 C CA . SER A 1 139 ? -9.176 -3.742 6.005 1.00 97.81 139 SER A CA 1
ATOM 1051 C C 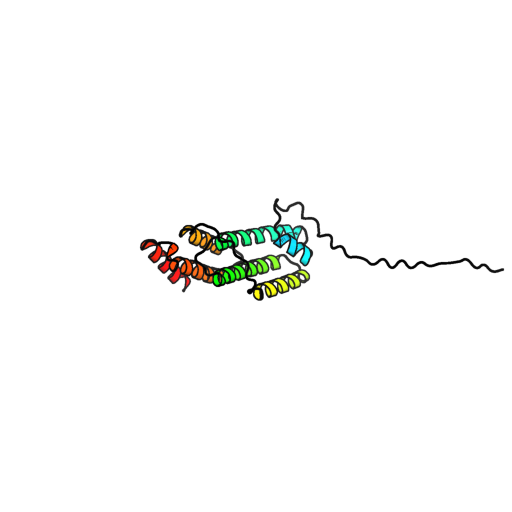. SER A 1 139 ? -9.069 -4.938 5.053 1.00 97.81 139 SER A C 1
ATOM 1053 O O . SER A 1 139 ? -7.988 -5.509 4.894 1.00 97.81 139 SER A O 1
ATOM 1055 N N . GLN A 1 140 ? -10.143 -5.274 4.336 1.00 97.94 140 GLN A N 1
ATOM 1056 C CA . GLN A 1 140 ? -10.128 -6.322 3.313 1.00 97.94 140 GLN A CA 1
ATOM 1057 C C . GLN A 1 140 ? -9.168 -5.987 2.166 1.00 97.94 140 GLN A C 1
ATOM 1059 O O . GLN A 1 140 ? -8.380 -6.843 1.761 1.00 97.94 140 GLN A O 1
ATOM 1064 N N . ALA A 1 141 ? -9.170 -4.741 1.680 1.00 98.00 141 ALA A N 1
ATOM 1065 C CA . ALA A 1 141 ? -8.260 -4.310 0.622 1.00 98.00 141 ALA A CA 1
ATOM 1066 C C . ALA A 1 141 ? -6.784 -4.389 1.052 1.00 98.00 141 ALA A C 1
ATOM 1068 O O . ALA A 1 141 ? -5.936 -4.824 0.273 1.00 98.00 141 ALA A O 1
ATOM 1069 N N . ILE A 1 142 ? -6.469 -4.043 2.306 1.00 98.12 142 ILE A N 1
ATOM 1070 C CA . ILE A 1 142 ? -5.118 -4.176 2.876 1.00 98.12 142 ILE A CA 1
ATOM 1071 C C . ILE A 1 142 ? -4.685 -5.646 2.924 1.00 98.12 142 ILE A C 1
ATOM 1073 O O . ILE A 1 142 ? -3.550 -5.972 2.569 1.00 98.12 142 ILE A O 1
ATOM 1077 N N . VAL A 1 143 ? -5.579 -6.546 3.342 1.00 98.00 143 VAL A N 1
ATOM 1078 C CA . VAL A 1 143 ? -5.298 -7.988 3.384 1.00 98.00 143 VAL A CA 1
ATOM 1079 C C . VAL A 1 143 ? -5.089 -8.550 1.977 1.00 98.00 143 VAL A C 1
ATOM 1081 O O . VAL A 1 143 ? -4.136 -9.305 1.764 1.00 98.00 143 VAL A O 1
ATOM 1084 N N . ALA A 1 144 ? -5.932 -8.160 1.020 1.00 97.75 144 ALA A N 1
ATOM 1085 C CA . ALA A 1 144 ? -5.881 -8.635 -0.360 1.00 97.75 144 ALA A CA 1
ATOM 1086 C C . ALA A 1 144 ? -4.650 -8.127 -1.126 1.00 97.75 144 ALA A C 1
ATOM 1088 O O . ALA A 1 144 ? -4.143 -8.827 -2.002 1.00 97.75 144 ALA A O 1
ATOM 1089 N N . TYR A 1 145 ? -4.127 -6.945 -0.786 1.00 97.44 145 TYR A N 1
ATOM 1090 C CA . TYR A 1 145 ? -3.016 -6.354 -1.523 1.00 97.44 145 TYR A CA 1
ATOM 1091 C C . TYR A 1 145 ? -1.710 -7.141 -1.324 1.00 97.44 145 TYR A C 1
ATOM 1093 O O . TYR A 1 145 ? -1.100 -7.145 -0.250 1.00 97.44 145 TYR A O 1
ATOM 1101 N N . ALA A 1 146 ? -1.274 -7.842 -2.370 1.00 96.19 146 ALA A N 1
ATOM 1102 C CA . ALA A 1 146 ? -0.164 -8.792 -2.306 1.00 96.19 146 ALA A CA 1
ATOM 1103 C C . ALA A 1 146 ? 1.218 -8.134 -2.131 1.00 96.19 146 ALA A C 1
ATOM 1105 O O . ALA A 1 146 ? 2.139 -8.783 -1.641 1.00 96.19 146 ALA A O 1
ATOM 1106 N N . ALA A 1 147 ? 1.370 -6.855 -2.494 1.00 96.50 147 ALA A N 1
ATOM 1107 C CA . ALA A 1 147 ? 2.654 -6.152 -2.422 1.00 96.50 147 ALA A CA 1
ATOM 1108 C C . ALA A 1 147 ? 3.106 -5.828 -0.986 1.00 96.50 147 ALA A C 1
ATOM 1110 O O . ALA A 1 147 ? 4.289 -5.558 -0.745 1.00 96.50 147 ALA A O 1
ATOM 1111 N N . LEU A 1 148 ? 2.164 -5.802 -0.039 1.00 97.81 148 LEU A N 1
ATOM 1112 C CA . LEU A 1 148 ? 2.452 -5.535 1.365 1.00 97.81 148 LEU A CA 1
ATOM 1113 C C . LEU A 1 148 ? 3.011 -6.784 2.043 1.00 97.81 148 LEU A C 1
ATOM 1115 O O . LEU A 1 148 ? 2.464 -7.883 1.931 1.00 97.81 148 LEU A O 1
ATOM 1119 N N . THR A 1 149 ? 4.065 -6.591 2.826 1.00 97.50 149 THR A N 1
ATOM 1120 C CA . THR A 1 149 ? 4.568 -7.622 3.735 1.00 97.50 149 THR A CA 1
ATOM 1121 C C . THR A 1 149 ? 3.562 -7.891 4.864 1.00 97.50 149 THR A C 1
ATOM 1123 O O . THR A 1 149 ? 2.762 -7.012 5.195 1.00 97.50 149 THR A O 1
ATOM 1126 N N . PRO A 1 150 ? 3.611 -9.065 5.526 1.00 97.56 150 PRO A N 1
ATOM 1127 C CA . PRO A 1 150 ? 2.741 -9.347 6.672 1.00 97.56 150 PRO A CA 1
ATOM 1128 C C . PRO A 1 150 ? 2.841 -8.291 7.784 1.00 97.56 150 PRO A C 1
ATOM 1130 O O . PRO A 1 150 ? 1.829 -7.890 8.352 1.00 97.56 150 PRO A O 1
ATOM 1133 N N . ALA A 1 151 ? 4.050 -7.785 8.046 1.00 97.25 151 ALA A N 1
ATOM 1134 C CA . ALA A 1 151 ? 4.277 -6.741 9.042 1.00 97.25 151 ALA A CA 1
ATOM 1135 C C . ALA A 1 151 ? 3.628 -5.404 8.646 1.00 97.25 151 ALA A C 1
ATOM 1137 O O . ALA A 1 151 ? 2.981 -4.767 9.476 1.00 97.25 151 ALA A O 1
ATOM 1138 N N . GLU A 1 152 ? 3.748 -4.992 7.378 1.00 97.88 152 GLU A N 1
ATOM 1139 C CA . GLU A 1 152 ? 3.086 -3.782 6.872 1.00 97.88 152 GLU A CA 1
ATOM 1140 C C . GLU A 1 152 ? 1.558 -3.919 6.925 1.00 97.88 152 GLU A C 1
ATOM 1142 O O . GLU A 1 152 ? 0.888 -2.984 7.366 1.00 97.88 152 GLU A O 1
ATOM 1147 N N . LYS A 1 153 ? 1.008 -5.089 6.556 1.00 98.19 153 LYS A N 1
ATOM 1148 C CA . LYS A 1 153 ? -0.432 -5.374 6.673 1.00 98.19 153 LYS A CA 1
ATOM 1149 C C . LYS A 1 153 ? -0.903 -5.232 8.115 1.00 98.19 153 LYS A C 1
ATOM 1151 O O . LYS A 1 153 ? -1.814 -4.451 8.371 1.00 98.19 153 LYS A O 1
ATOM 1156 N N . ASN A 1 154 ? -0.251 -5.912 9.058 1.00 98.00 154 ASN A N 1
ATOM 1157 C CA . ASN A 1 154 ? -0.626 -5.854 10.472 1.00 98.00 154 ASN A CA 1
ATOM 1158 C C . ASN A 1 154 ? -0.552 -4.428 11.029 1.00 98.00 154 ASN A C 1
ATOM 1160 O O . ASN A 1 154 ? -1.490 -3.976 11.683 1.00 98.00 154 ASN A O 1
ATOM 1164 N N . ALA A 1 155 ? 0.520 -3.690 10.727 1.00 97.94 155 ALA A N 1
ATOM 1165 C CA . ALA A 1 155 ? 0.680 -2.314 11.187 1.00 97.94 155 ALA A CA 1
ATOM 1166 C C . ALA A 1 155 ? -0.404 -1.377 10.628 1.00 97.94 155 ALA A C 1
ATOM 1168 O O . ALA A 1 155 ? -0.918 -0.525 11.353 1.00 97.94 155 ALA A O 1
ATOM 1169 N N . MET A 1 156 ? -0.765 -1.526 9.350 1.00 97.94 156 MET A N 1
ATOM 1170 C CA . MET A 1 156 ? -1.822 -0.728 8.725 1.00 97.94 156 MET A CA 1
ATOM 1171 C C . MET A 1 156 ? -3.208 -1.094 9.260 1.00 97.94 156 MET A C 1
ATOM 1173 O O . MET A 1 156 ? -3.963 -0.193 9.618 1.00 97.94 156 MET A O 1
ATOM 1177 N N . LEU A 1 157 ? -3.522 -2.388 9.377 1.00 98.38 157 LEU A N 1
ATOM 1178 C CA . LEU A 1 157 ? -4.784 -2.866 9.949 1.00 98.38 157 LEU A CA 1
ATOM 1179 C C . LEU A 1 157 ? -4.967 -2.374 11.384 1.00 98.38 157 LEU A C 1
ATOM 1181 O O . LEU A 1 157 ? -6.045 -1.906 11.739 1.00 98.38 157 LEU A O 1
ATOM 1185 N N . LEU A 1 158 ? -3.908 -2.422 12.196 1.00 98.31 158 LEU A N 1
ATOM 1186 C CA . LEU A 1 158 ? -3.955 -1.937 13.569 1.00 98.31 158 LEU A CA 1
ATOM 1187 C C . LEU A 1 158 ? -4.330 -0.450 13.614 1.00 98.31 158 LEU A C 1
ATOM 1189 O O . LEU A 1 158 ? -5.237 -0.080 14.356 1.00 98.31 158 LEU A O 1
ATOM 1193 N N . LYS A 1 159 ? -3.690 0.385 12.785 1.00 97.62 159 LYS A N 1
ATOM 1194 C CA . LYS A 1 159 ? -4.003 1.821 12.693 1.00 97.62 159 LYS A CA 1
ATOM 1195 C C . LYS A 1 159 ? -5.436 2.071 12.236 1.00 97.62 159 LYS A C 1
ATOM 1197 O O . LYS A 1 159 ? -6.134 2.869 12.850 1.00 97.62 159 LYS A O 1
ATOM 1202 N N . VAL A 1 160 ? -5.882 1.380 11.187 1.00 97.56 160 VAL A N 1
ATOM 1203 C CA . VAL A 1 160 ? -7.240 1.518 10.635 1.00 97.56 160 VAL A CA 1
ATOM 1204 C C . VAL A 1 160 ? -8.294 1.168 11.687 1.00 97.56 160 VAL A C 1
ATOM 1206 O O . VAL A 1 160 ? -9.206 1.958 11.930 1.00 97.56 160 VAL A O 1
ATOM 1209 N N . LYS A 1 161 ? -8.117 0.049 12.396 1.00 97.50 161 LYS A N 1
ATOM 1210 C CA . LYS A 1 161 ? -9.049 -0.385 13.443 1.00 97.50 161 LYS A CA 1
ATOM 1211 C C . LYS A 1 161 ? -9.038 0.528 14.658 1.00 97.50 161 LYS A C 1
ATOM 1213 O O . LYS A 1 161 ? -10.098 0.843 15.189 1.00 97.50 161 LYS A O 1
ATOM 1218 N N . GLN A 1 162 ? -7.865 0.993 15.086 1.00 97.50 162 GLN A N 1
ATOM 1219 C CA . GLN A 1 162 ? -7.758 1.971 16.171 1.00 97.50 162 GLN A CA 1
ATOM 1220 C C . GLN A 1 162 ? -8.438 3.294 15.810 1.00 97.50 162 GLN A C 1
ATOM 1222 O O . GLN A 1 162 ? -9.162 3.842 16.637 1.00 97.50 162 GLN A O 1
ATOM 1227 N N . ALA A 1 163 ? -8.251 3.778 14.583 1.00 96.56 163 ALA A N 1
ATOM 1228 C CA . ALA A 1 163 ? -8.889 4.996 14.100 1.00 96.56 163 ALA A CA 1
ATOM 1229 C C . ALA A 1 163 ? -10.418 4.867 14.099 1.00 96.56 163 ALA A C 1
ATOM 1231 O O . ALA A 1 163 ? -11.092 5.706 14.688 1.00 96.56 163 ALA A O 1
ATOM 1232 N N . ALA A 1 164 ? -10.965 3.778 13.548 1.00 95.69 164 ALA A N 1
ATOM 1233 C CA . ALA A 1 164 ? -12.406 3.520 13.594 1.00 95.69 164 ALA A CA 1
ATOM 1234 C C . ALA A 1 164 ? -12.923 3.393 15.035 1.00 95.69 164 ALA A C 1
ATOM 1236 O O . ALA A 1 164 ? -13.953 3.956 15.392 1.00 95.69 164 ALA A O 1
ATOM 1237 N N . ARG A 1 165 ? -12.187 2.691 15.903 1.00 96.06 165 ARG A N 1
ATOM 1238 C CA . ARG A 1 165 ? -12.573 2.502 17.305 1.00 96.06 165 ARG A CA 1
ATOM 1239 C C . ARG A 1 165 ? -12.644 3.813 18.094 1.00 96.06 165 ARG A C 1
ATOM 1241 O O . ARG A 1 165 ? -13.449 3.912 19.026 1.00 96.06 165 ARG A O 1
ATOM 1248 N N . ASN A 1 166 ? -11.793 4.775 17.745 1.00 94.88 166 ASN A N 1
ATOM 1249 C CA . ASN A 1 166 ? -11.686 6.078 18.399 1.00 94.88 166 ASN A CA 1
ATOM 1250 C C . ASN A 1 166 ? -12.598 7.145 17.772 1.00 94.88 166 ASN A C 1
ATOM 1252 O O . ASN A 1 166 ? -12.758 8.219 18.352 1.00 94.88 166 ASN A O 1
ATOM 1256 N N . ASP A 1 167 ? -13.195 6.866 16.613 1.00 94.19 167 ASP A N 1
ATOM 1257 C CA . ASP A 1 167 ? -14.061 7.803 15.909 1.00 94.19 167 ASP A CA 1
ATOM 1258 C C . ASP A 1 167 ? -15.482 7.788 16.486 1.00 94.19 167 ASP A C 1
ATOM 1260 O O . ASP A 1 167 ? -16.294 6.892 16.236 1.00 94.19 167 ASP A O 1
ATOM 1264 N N . SER A 1 168 ? -15.800 8.818 17.269 1.00 89.31 168 SER A N 1
ATOM 1265 C CA . SER A 1 168 ? -17.126 8.985 17.862 1.00 89.31 168 SER A CA 1
ATOM 1266 C C . SER A 1 168 ? -18.220 9.250 16.823 1.00 89.31 168 SER A C 1
ATOM 1268 O O . SER A 1 168 ? -19.391 8.986 17.110 1.00 89.31 168 SER A O 1
ATOM 1270 N N . ALA A 1 169 ? -17.874 9.710 15.614 1.00 90.06 169 ALA A N 1
ATOM 1271 C CA . ALA A 1 169 ? -18.841 9.953 14.547 1.00 90.06 169 ALA A CA 1
ATOM 1272 C C . ALA A 1 169 ? -19.450 8.654 13.996 1.00 90.06 169 ALA A C 1
ATOM 1274 O O . ALA A 1 169 ? -20.563 8.688 13.472 1.00 90.06 169 ALA A O 1
ATOM 1275 N N . LEU A 1 170 ? -18.771 7.511 14.165 1.00 88.19 170 LEU A N 1
ATOM 1276 C CA . LEU A 1 170 ? -19.255 6.201 13.718 1.00 88.19 170 LEU A CA 1
ATOM 1277 C C . LEU A 1 170 ? -20.378 5.622 14.590 1.00 88.19 170 LEU A C 1
ATOM 1279 O O . LEU A 1 170 ? -21.011 4.655 14.176 1.00 88.19 170 LEU A O 1
ATOM 1283 N N . GLN A 1 171 ? -20.628 6.189 15.780 1.00 89.00 171 GLN A N 1
ATOM 1284 C CA . GLN A 1 171 ? -21.713 5.780 16.691 1.00 89.00 171 GLN A CA 1
ATOM 1285 C C . GLN A 1 171 ? -21.801 4.252 16.896 1.00 89.00 171 GLN A C 1
ATOM 1287 O O . GLN A 1 171 ? -22.870 3.648 16.825 1.00 89.00 171 GLN A O 1
ATOM 1292 N N . LEU A 1 172 ? -20.652 3.615 17.139 1.00 90.31 172 LEU A N 1
ATOM 1293 C CA . LEU A 1 172 ? -20.536 2.160 17.225 1.00 90.31 172 LEU A CA 1
ATOM 1294 C C . LEU A 1 172 ? -21.381 1.572 18.363 1.00 90.31 172 LEU A C 1
ATOM 1296 O O . LEU A 1 172 ? -21.304 2.021 19.511 1.00 90.31 172 LEU A O 1
ATOM 1300 N N . THR A 1 173 ? -22.101 0.489 18.073 1.00 93.69 173 THR A N 1
ATOM 1301 C CA . THR A 1 173 ? -22.799 -0.306 19.094 1.00 93.69 173 THR A CA 1
ATOM 1302 C C . THR A 1 173 ? -21.806 -0.973 20.059 1.00 93.69 173 THR A C 1
ATOM 1304 O O . THR A 1 173 ? -20.657 -1.226 19.685 1.00 93.69 173 THR A O 1
ATOM 1307 N N . PRO A 1 174 ? -22.222 -1.355 21.284 1.00 95.62 174 PRO A N 1
ATOM 1308 C CA . PRO A 1 174 ? -21.347 -2.077 22.214 1.00 95.62 174 PRO A CA 1
ATOM 1309 C C . PRO A 1 174 ? -20.762 -3.373 21.631 1.00 95.62 174 PRO A C 1
ATOM 1311 O O . PRO A 1 174 ? -19.624 -3.730 21.930 1.00 95.62 174 PRO A O 1
ATOM 1314 N N . ALA A 1 175 ? -21.521 -4.066 20.774 1.00 94.94 175 ALA A N 1
ATOM 1315 C CA . ALA A 1 175 ? -21.058 -5.271 20.092 1.00 94.94 175 ALA A CA 1
ATOM 1316 C C . ALA A 1 175 ? -19.934 -4.964 19.088 1.00 94.94 175 ALA A C 1
ATOM 1318 O O . ALA A 1 175 ? -18.894 -5.618 19.131 1.00 94.94 175 ALA A O 1
ATOM 1319 N N . GLN A 1 176 ? -20.103 -3.934 18.251 1.00 94.00 176 GLN A N 1
ATOM 1320 C CA . GLN A 1 176 ? -19.080 -3.491 17.294 1.00 94.00 176 GLN A CA 1
ATOM 1321 C C . GLN A 1 176 ? -17.814 -2.992 17.999 1.00 94.00 176 GLN A C 1
ATOM 1323 O O . GLN A 1 176 ? -16.707 -3.335 17.595 1.00 94.00 176 GLN A O 1
ATOM 1328 N N . GLN A 1 177 ? -17.962 -2.237 19.092 1.00 94.81 177 GLN A N 1
ATOM 1329 C CA . GLN A 1 177 ? -16.820 -1.800 19.901 1.00 94.81 177 GLN A CA 1
ATOM 1330 C C . GLN A 1 177 ? -16.038 -2.997 20.445 1.00 94.81 177 GLN A C 1
ATOM 1332 O O . GLN A 1 177 ? -14.823 -3.063 20.280 1.00 94.81 177 GLN A O 1
ATOM 1337 N N . LYS A 1 178 ? -16.737 -3.980 21.027 1.00 97.06 178 LYS A N 1
ATOM 1338 C CA . LYS A 1 178 ? -16.116 -5.202 21.550 1.00 97.06 178 LYS A CA 1
ATOM 1339 C C . LYS A 1 178 ? -15.408 -6.007 20.457 1.00 97.06 178 LYS A C 1
ATOM 1341 O O . LYS A 1 178 ? -14.340 -6.561 20.712 1.00 97.06 178 LYS A O 1
ATOM 1346 N N . GLN A 1 179 ? -15.990 -6.082 19.261 1.00 95.00 179 GLN A N 1
ATOM 1347 C CA . GLN A 1 179 ? -15.369 -6.749 18.120 1.00 95.00 179 GLN A CA 1
ATOM 1348 C C . GLN A 1 179 ? -14.067 -6.049 17.711 1.00 95.00 179 GLN A C 1
ATOM 1350 O O . GLN A 1 179 ? -13.022 -6.699 17.682 1.00 95.00 179 GLN A O 1
ATOM 1355 N N . LEU A 1 180 ? -14.102 -4.732 17.485 1.00 95.75 180 LEU A N 1
ATOM 1356 C CA . LEU A 1 180 ? -12.903 -3.957 17.157 1.00 95.75 180 LEU A CA 1
ATOM 1357 C C . LEU A 1 180 ? -11.837 -4.071 18.250 1.00 95.75 180 LEU A C 1
ATOM 1359 O O . LEU A 1 180 ? -10.667 -4.271 17.937 1.00 95.75 180 LEU A O 1
ATOM 1363 N N . ASP A 1 181 ? -12.222 -4.010 19.527 1.00 97.75 181 ASP A N 1
ATOM 1364 C CA . ASP A 1 181 ? -11.291 -4.161 20.650 1.00 97.75 181 ASP A CA 1
ATOM 1365 C C . ASP A 1 181 ? -10.598 -5.536 20.623 1.00 97.75 181 ASP A C 1
ATOM 1367 O O . ASP A 1 181 ? -9.385 -5.629 20.833 1.00 97.75 181 ASP A O 1
ATOM 1371 N N . SER A 1 182 ? -11.339 -6.602 20.306 1.00 97.75 182 SER A N 1
ATOM 1372 C CA . SER A 1 182 ? -10.792 -7.954 20.147 1.00 97.75 182 SER A CA 1
ATOM 1373 C C . SER A 1 182 ? -9.830 -8.058 18.960 1.00 97.75 182 SER A C 1
ATOM 1375 O O . SER A 1 182 ? -8.749 -8.634 19.084 1.00 97.75 182 SER A O 1
ATOM 1377 N N . GLU A 1 183 ? -10.193 -7.495 17.809 1.00 97.06 183 GLU A N 1
ATOM 1378 C CA . GLU A 1 183 ? -9.352 -7.496 16.607 1.00 97.06 183 GLU A CA 1
ATOM 1379 C C . GLU A 1 183 ? -8.069 -6.676 16.811 1.00 97.06 183 GLU A C 1
ATOM 1381 O O . GLU A 1 183 ? -6.978 -7.125 16.459 1.00 97.06 183 GLU A O 1
ATOM 1386 N N . ILE A 1 184 ? -8.166 -5.513 17.462 1.00 97.75 184 ILE A N 1
ATOM 1387 C CA . ILE A 1 184 ? -7.015 -4.685 17.852 1.00 97.75 184 ILE A CA 1
ATOM 1388 C C . ILE A 1 184 ? -6.082 -5.467 18.781 1.00 97.75 184 ILE A C 1
ATOM 1390 O O . ILE A 1 184 ? -4.863 -5.403 18.622 1.00 97.75 184 ILE A O 1
ATOM 1394 N N . GLN A 1 185 ? -6.620 -6.205 19.756 1.00 97.50 185 GLN A N 1
ATOM 1395 C CA . GLN A 1 185 ? -5.803 -7.048 20.632 1.00 97.50 185 GLN A CA 1
ATOM 1396 C C . GLN A 1 185 ? -5.123 -8.190 19.874 1.00 97.50 185 GLN A C 1
ATOM 1398 O O . GLN A 1 185 ? -3.979 -8.515 20.185 1.00 97.50 185 GLN A O 1
ATOM 1403 N N . ALA A 1 186 ? -5.796 -8.789 18.891 1.00 96.31 186 ALA A N 1
ATOM 1404 C CA . ALA A 1 186 ? -5.217 -9.843 18.064 1.00 96.31 186 ALA A CA 1
ATOM 1405 C C . ALA A 1 186 ? -4.052 -9.327 17.204 1.00 96.31 186 ALA A C 1
ATOM 1407 O O . ALA A 1 186 ? -3.028 -9.994 17.120 1.00 96.31 186 ALA A O 1
ATOM 1408 N N . LEU A 1 187 ? -4.171 -8.123 16.636 1.00 95.94 187 LEU A N 1
ATOM 1409 C CA . LEU A 1 187 ? -3.143 -7.505 15.786 1.00 95.94 187 LEU A CA 1
ATOM 1410 C C . LEU A 1 187 ? -1.899 -7.010 16.543 1.00 95.94 187 LEU A C 1
ATOM 1412 O O . LEU A 1 187 ? -0.892 -6.693 15.915 1.00 95.94 187 LEU A O 1
ATOM 1416 N N . LYS A 1 188 ? -1.965 -6.899 17.875 1.00 93.25 188 LYS A N 1
ATOM 1417 C CA . LYS A 1 188 ? -0.836 -6.488 18.730 1.00 93.25 188 LYS A CA 1
ATOM 1418 C C . LYS A 1 188 ? 0.076 -7.643 19.156 1.00 93.25 188 LYS A C 1
ATOM 1420 O O . LYS A 1 188 ? 1.113 -7.375 19.760 1.00 93.25 188 LYS A O 1
ATOM 1425 N N . LYS A 1 189 ? -0.349 -8.886 18.935 1.00 76.62 189 LYS A N 1
ATOM 1426 C CA . LYS A 1 189 ? 0.401 -10.099 19.283 1.00 76.62 189 LYS A CA 1
ATOM 1427 C C . LYS A 1 189 ? 1.381 -10.456 18.174 1.00 76.62 189 LYS A C 1
ATOM 1429 O O . LYS A 1 189 ? 2.463 -10.962 18.533 1.00 76.62 189 LYS A O 1
#

Secondary structure (DSSP, 8-state):
---------------------PPPPPTTS-SS--HHHHHHHHHHT--HHHHHHHHHHHHHHHHHHHHHHH-TTS-HHHHHHHHHHHHHHHHHHHHTTS-HHHHHHHHHHHHHHHH-TT-------------HHHHHHHHHHHHH-TTS-HHHHHHHHHHHHHHHHH-GGG---HHHHHHHHHHHHHHT-

Foldseek 3Di:
DDDDDDDDDDDPPPDPPPPPPQDPAQPPDPPDDPVVLSVLCSQLVDDNVLSVVLVVLVVLLVQLLVLLLVQPLDDPLLSLVLNLLSVLLSLVVSLVSHDPVSNVVSVVVNVCSVVVSDDDDPSDDDPDNDACVSLVSNLVSLVPRPSDDPLSSLVSNLNSLVSNLPDVVNVDDPVRNVVSVVVNVVSVD

Nearest PDB structures (foldseek):
  3efz-assembly2_C  TM=2.627E-01  e=1.856E+00  Cryptosporidium parvum Iowa II
  6drz-assembly1_A  TM=3.189E-01  e=3.811E+00  Homo sapiens
  2o98-assembly1_A  TM=2.884E-01  e=5.082E+00  Nicotiana tabacum

Sequence (189 aa):
MKTLRFATISFVLTTAAFAQQAAPPCAGLPPGRHALLERLTAQLNLTCGQQLKIEPLLHDEESVTKPLLKFTSLSQEEQQGIMTTIKLAARRQVRTQLTPEQQKGMDAEVESVSKGGKKKGDAKKVDAAPGLEVEESLSQAIVAYAALTPAEKNAMLLKVKQAARNDSALQLTPAQQKQLDSEIQALKK